Protein AF-A0A059XAH3-F1 (afdb_monomer_lite)

Foldseek 3Di:
DDDDQLAAAEEEQAPCLDDPSVVVQLVSLLSHHAYEAEDAPNVPSSVVSCVSSVVSVHHYHYAHAQLLDLVRLVVSLVVVCVPRVAHAEYEHDDADADWDAPVPQDPVNLVVRLSNLPVSLVSNVVSNQVSQVVVVPHHAYEYAAECCLVVPDRGGNSSNVRRVVVVVVCVVVVHDYDYDDDDDDDDDDDPDDDD

Radius of gyration: 17.19 Å; chains: 1; bounding box: 39×40×50 Å

Structure (mmCIF, N/CA/C/O backbone):
data_AF-A0A059XAH3-F1
#
_entry.id   AF-A0A059XAH3-F1
#
loop_
_atom_site.group_PDB
_atom_site.id
_atom_site.type_symbol
_atom_site.label_atom_id
_atom_site.label_alt_id
_atom_site.label_comp_id
_atom_site.label_asym_id
_atom_site.label_entity_id
_atom_site.label_seq_id
_atom_site.pdbx_PDB_ins_code
_atom_site.Cartn_x
_atom_site.Cartn_y
_atom_site.Cartn_z
_atom_site.occupancy
_atom_site.B_iso_or_equiv
_atom_site.auth_seq_id
_atom_site.auth_comp_id
_atom_site.auth_asym_id
_atom_site.auth_atom_id
_atom_site.pdbx_PDB_model_num
ATOM 1 N N . MET A 1 1 ? 8.748 -4.712 29.278 1.00 41.38 1 MET A N 1
ATOM 2 C CA . MET A 1 1 ? 8.588 -4.224 27.892 1.00 41.38 1 MET A CA 1
ATOM 3 C C . MET A 1 1 ? 7.146 -3.789 27.732 1.00 41.38 1 MET A C 1
ATOM 5 O O . MET A 1 1 ? 6.286 -4.523 28.194 1.00 41.38 1 MET A O 1
ATOM 9 N N . ALA A 1 2 ? 6.882 -2.608 27.172 1.00 46.84 2 ALA A N 1
ATOM 10 C CA . ALA A 1 2 ? 5.510 -2.196 26.890 1.00 46.84 2 ALA A CA 1
ATOM 11 C C . ALA A 1 2 ? 4.915 -3.138 25.833 1.00 46.84 2 ALA A C 1
ATOM 13 O O . ALA A 1 2 ? 5.502 -3.300 24.763 1.00 46.84 2 ALA A O 1
ATOM 14 N N . THR A 1 3 ? 3.798 -3.790 26.152 1.00 54.19 3 THR A N 1
ATOM 15 C CA . THR A 1 3 ? 3.051 -4.614 25.199 1.00 54.19 3 THR A CA 1
ATOM 16 C C . THR A 1 3 ? 2.467 -3.689 24.138 1.00 54.19 3 THR A C 1
ATOM 18 O O . THR A 1 3 ? 1.749 -2.743 24.460 1.00 54.19 3 THR A O 1
ATOM 21 N N . LEU A 1 4 ? 2.832 -3.905 22.874 1.00 72.12 4 LEU A N 1
ATOM 22 C CA . LEU A 1 4 ? 2.279 -3.137 21.765 1.00 72.12 4 LEU A CA 1
ATOM 23 C C . LEU A 1 4 ? 0.844 -3.628 21.520 1.00 72.12 4 LEU A C 1
ATOM 25 O O . LEU A 1 4 ? 0.649 -4.706 20.970 1.00 72.12 4 LEU A O 1
ATOM 29 N N . GLU A 1 5 ? -0.158 -2.854 21.930 1.00 86.31 5 GLU A N 1
ATOM 30 C CA . GLU A 1 5 ? -1.556 -3.160 21.604 1.00 86.31 5 GLU A CA 1
ATOM 31 C C . GLU A 1 5 ? -1.806 -2.880 20.114 1.00 86.31 5 GLU A C 1
ATOM 33 O O . GLU A 1 5 ? -1.684 -1.735 19.660 1.00 86.31 5 GLU A O 1
ATOM 38 N N . LEU A 1 6 ? -2.102 -3.931 19.343 1.00 92.62 6 LEU A N 1
ATOM 39 C CA . LEU A 1 6 ? -2.359 -3.875 17.896 1.00 92.62 6 LEU A CA 1
ATOM 40 C C . LEU A 1 6 ? -3.850 -3.961 17.546 1.00 92.62 6 LEU A C 1
ATOM 42 O O . LEU A 1 6 ? -4.264 -3.498 16.486 1.00 92.62 6 LEU A O 1
ATOM 46 N N . LYS A 1 7 ? -4.674 -4.511 18.436 1.00 95.62 7 LYS A N 1
ATOM 47 C CA . LYS A 1 7 ? -6.096 -4.737 18.176 1.00 95.62 7 LYS A CA 1
ATOM 48 C C . LYS A 1 7 ? -6.837 -3.429 17.870 1.00 95.62 7 LYS A C 1
ATOM 50 O O . LYS A 1 7 ? -6.682 -2.442 18.583 1.00 95.62 7 LYS A O 1
ATOM 55 N N . GLY A 1 8 ? -7.651 -3.430 16.813 1.00 95.00 8 GLY A N 1
ATOM 56 C CA . GLY A 1 8 ? -8.457 -2.278 16.381 1.00 95.00 8 GLY A CA 1
ATOM 57 C C . GLY A 1 8 ? -7.671 -1.167 15.672 1.00 95.00 8 GLY A C 1
ATOM 58 O O . GLY A 1 8 ? -8.265 -0.194 15.210 1.00 95.00 8 GLY A O 1
ATOM 59 N N . LYS A 1 9 ? -6.344 -1.296 15.555 1.00 97.12 9 LYS A N 1
ATOM 60 C CA . LYS A 1 9 ? -5.523 -0.395 14.737 1.00 97.12 9 LYS A CA 1
ATOM 61 C C . LYS A 1 9 ? -5.635 -0.745 13.258 1.00 97.12 9 LYS A C 1
ATOM 63 O O . LYS A 1 9 ? -6.017 -1.857 12.909 1.00 97.12 9 LYS A O 1
ATOM 68 N N . VAL A 1 10 ? -5.269 0.194 12.391 1.00 98.56 10 VAL A N 1
ATOM 69 C CA . VAL A 1 10 ? -5.404 0.057 10.933 1.00 98.56 10 VAL A CA 1
ATOM 70 C C . VAL A 1 10 ? -4.032 -0.044 10.279 1.00 98.56 10 VAL A C 1
ATOM 72 O O . VAL A 1 10 ? -3.178 0.823 10.485 1.00 98.56 10 VAL A O 1
ATOM 75 N N . ALA A 1 11 ? -3.826 -1.084 9.476 1.00 98.62 11 ALA A N 1
ATOM 76 C CA . ALA A 1 11 ? -2.624 -1.275 8.675 1.00 98.62 11 ALA A CA 1
ATOM 77 C C . ALA A 1 11 ? -2.934 -1.189 7.177 1.00 98.62 11 ALA A C 1
ATOM 79 O O . ALA A 1 11 ? -3.863 -1.830 6.695 1.00 98.62 11 ALA A O 1
ATOM 80 N N . LEU A 1 12 ? -2.109 -0.451 6.440 1.00 98.75 12 LEU A N 1
ATOM 81 C CA . LEU A 1 12 ? -2.002 -0.530 4.987 1.00 98.75 12 LEU A CA 1
ATOM 82 C C . LEU A 1 12 ? -0.724 -1.287 4.655 1.00 98.75 12 LEU A C 1
ATOM 84 O O . LEU A 1 12 ? 0.363 -0.883 5.061 1.00 98.75 12 LEU A O 1
ATOM 88 N N . VAL A 1 13 ? -0.848 -2.360 3.881 1.00 98.38 13 VAL A N 1
ATOM 89 C CA . VAL A 1 13 ? 0.302 -3.077 3.326 1.00 98.38 13 VAL A CA 1
ATOM 90 C C . VAL A 1 13 ? 0.213 -2.993 1.810 1.00 98.38 13 VAL A C 1
ATOM 92 O O . VAL A 1 13 ? -0.736 -3.514 1.221 1.00 98.38 13 VAL A O 1
ATOM 95 N N . THR A 1 14 ? 1.172 -2.342 1.151 1.00 98.19 14 THR A N 1
ATOM 96 C CA . THR A 1 14 ? 1.152 -2.244 -0.313 1.00 98.19 14 THR A CA 1
ATOM 97 C C . THR A 1 14 ? 1.486 -3.597 -0.951 1.00 98.19 14 THR A C 1
ATOM 99 O O . THR A 1 14 ? 2.365 -4.313 -0.476 1.00 98.19 14 THR A O 1
ATOM 102 N N . GLY A 1 15 ? 0.768 -3.997 -2.010 1.00 96.62 15 GLY A N 1
ATOM 103 C CA . GLY A 1 15 ? 1.009 -5.284 -2.679 1.00 96.62 15 GLY A CA 1
ATOM 104 C C . GLY A 1 15 ? 0.537 -6.487 -1.859 1.00 96.62 15 GLY A C 1
ATOM 105 O O . GLY A 1 15 ? 1.071 -7.587 -1.995 1.00 96.62 15 GLY A O 1
ATOM 106 N N . SER A 1 16 ? -0.455 -6.289 -0.993 1.00 97.56 16 SER A N 1
ATOM 107 C CA . SER A 1 16 ? -0.943 -7.288 -0.038 1.00 97.56 16 SER A CA 1
ATOM 108 C C . SER A 1 16 ? -1.926 -8.303 -0.606 1.00 97.56 16 SER A C 1
ATOM 110 O O . SER A 1 16 ? -2.315 -9.224 0.103 1.00 97.56 16 SER A O 1
ATOM 112 N N . ALA A 1 17 ? -2.266 -8.215 -1.891 1.00 96.31 17 ALA A N 1
ATOM 113 C CA . ALA A 1 17 ? -3.040 -9.258 -2.561 1.00 96.31 17 ALA A CA 1
ATOM 114 C C . ALA A 1 17 ? -2.291 -10.602 -2.644 1.00 96.31 17 ALA A C 1
ATOM 116 O O . ALA A 1 17 ? -2.920 -11.656 -2.659 1.00 96.31 17 ALA A O 1
ATOM 117 N N . LYS A 1 18 ? -0.948 -10.604 -2.692 1.00 94.19 18 LYS A N 1
ATOM 118 C CA . LYS A 1 18 ? -0.155 -11.841 -2.822 1.00 94.19 18 LYS A CA 1
ATOM 119 C C . LYS A 1 18 ? 1.244 -11.757 -2.210 1.00 94.19 18 LYS A C 1
ATOM 121 O O . LYS A 1 18 ? 1.701 -10.705 -1.775 1.00 94.19 18 LYS A O 1
ATOM 126 N N . ARG A 1 19 ? 1.941 -12.901 -2.202 1.00 93.19 19 ARG A N 1
ATOM 127 C CA . ARG A 1 19 ? 3.352 -13.047 -1.793 1.00 93.19 19 ARG A CA 1
ATOM 128 C C . ARG A 1 19 ? 3.624 -12.484 -0.384 1.00 93.19 19 ARG A C 1
ATOM 130 O O . ARG A 1 19 ? 2.881 -12.774 0.549 1.00 93.19 19 ARG A O 1
ATOM 137 N N . VAL A 1 20 ? 4.714 -11.730 -0.227 1.00 94.06 20 VAL A N 1
ATOM 138 C CA . VAL A 1 20 ? 5.208 -11.208 1.054 1.00 94.06 20 VAL A CA 1
ATOM 139 C C . VAL A 1 20 ? 4.219 -10.217 1.661 1.00 94.06 20 VAL A C 1
ATOM 141 O O . VAL A 1 20 ? 3.882 -10.359 2.833 1.00 94.06 20 VAL A O 1
ATOM 144 N N . GLY A 1 21 ? 3.681 -9.290 0.861 1.00 95.88 21 GLY A N 1
ATOM 145 C CA . GLY A 1 21 ? 2.685 -8.327 1.333 1.00 95.88 21 GLY A CA 1
ATOM 146 C C . GLY A 1 21 ? 1.460 -9.021 1.933 1.00 95.88 21 GLY A C 1
ATOM 147 O O . GLY A 1 21 ? 1.014 -8.657 3.018 1.00 95.88 21 GLY A O 1
ATOM 148 N N . ARG A 1 22 ? 0.962 -10.082 1.282 1.00 97.88 22 ARG A N 1
ATOM 149 C CA . ARG A 1 22 ? -0.148 -10.898 1.806 1.00 97.88 22 ARG A CA 1
ATOM 150 C C . ARG A 1 22 ? 0.186 -11.543 3.146 1.00 97.88 22 ARG A C 1
ATOM 152 O O . ARG A 1 22 ? -0.631 -11.508 4.059 1.00 97.88 22 ARG A O 1
ATOM 159 N N . ALA A 1 23 ? 1.372 -12.139 3.267 1.00 98.00 23 ALA A N 1
ATOM 160 C CA . ALA A 1 23 ? 1.796 -12.786 4.506 1.00 98.00 23 ALA A CA 1
ATOM 161 C C . ALA A 1 23 ? 1.885 -11.784 5.670 1.00 98.00 23 ALA A C 1
ATOM 163 O O . ALA A 1 23 ? 1.396 -12.078 6.758 1.00 98.00 23 ALA A O 1
ATOM 164 N N . ILE A 1 24 ? 2.443 -10.593 5.422 1.00 97.62 24 ILE A N 1
ATOM 165 C CA . ILE A 1 24 ? 2.520 -9.509 6.412 1.00 97.62 24 ILE A CA 1
ATOM 166 C C . ILE A 1 24 ? 1.114 -9.062 6.822 1.00 97.62 24 ILE A C 1
ATOM 168 O O . ILE A 1 24 ? 0.808 -9.016 8.011 1.00 97.62 24 ILE A O 1
ATOM 172 N N . ALA A 1 25 ? 0.248 -8.769 5.850 1.00 98.12 25 ALA A N 1
ATOM 173 C CA . ALA A 1 25 ? -1.098 -8.279 6.121 1.00 98.12 25 ALA A CA 1
ATOM 174 C C . ALA A 1 25 ? -1.940 -9.305 6.900 1.00 98.12 25 ALA A C 1
ATOM 176 O O . ALA A 1 25 ? -2.642 -8.943 7.843 1.00 98.12 25 ALA A O 1
ATOM 177 N N . LEU A 1 26 ? -1.839 -10.596 6.560 1.00 98.31 26 LEU A N 1
ATOM 178 C CA . LEU A 1 26 ? -2.523 -11.661 7.300 1.00 98.31 26 LEU A CA 1
ATOM 179 C C . LEU A 1 26 ? -2.017 -11.793 8.732 1.00 98.31 26 LEU A C 1
ATOM 181 O O . LEU A 1 26 ? -2.818 -12.022 9.634 1.00 98.31 26 LEU A O 1
ATOM 185 N N . GLU A 1 27 ? -0.714 -11.648 8.964 1.00 98.06 27 GLU A N 1
ATOM 186 C CA . GLU A 1 27 ? -0.189 -11.707 10.324 1.00 98.06 27 GLU A CA 1
ATOM 187 C C . GLU A 1 27 ? -0.675 -10.519 11.161 1.00 98.06 27 GLU A C 1
ATOM 189 O O . GLU A 1 27 ? -1.172 -10.715 12.265 1.00 98.06 27 GLU A O 1
ATOM 194 N N . LEU A 1 28 ? -0.657 -9.300 10.613 1.00 97.75 28 LEU A N 1
ATOM 195 C CA . LEU A 1 28 ? -1.227 -8.127 11.289 1.00 97.75 28 LEU A CA 1
ATOM 196 C C . LEU A 1 28 ? -2.732 -8.297 11.566 1.00 97.75 28 LEU A C 1
ATOM 198 O O . LEU A 1 28 ? -3.206 -7.928 12.643 1.00 97.75 28 LEU A O 1
ATOM 202 N N . ALA A 1 29 ? -3.474 -8.912 10.642 1.00 98.19 29 ALA A N 1
ATOM 203 C CA . ALA A 1 29 ? -4.882 -9.250 10.839 1.00 98.19 29 ALA A CA 1
ATOM 204 C C . ALA A 1 29 ? -5.092 -10.244 11.993 1.00 98.19 29 ALA A C 1
ATOM 206 O O . ALA A 1 29 ? -5.990 -10.043 12.808 1.00 98.19 29 ALA A O 1
ATOM 207 N N . ARG A 1 30 ? -4.246 -11.278 12.124 1.00 97.56 30 ARG A N 1
ATOM 208 C CA . ARG A 1 30 ? -4.299 -12.228 13.256 1.00 97.56 30 ARG A CA 1
ATOM 209 C C . ARG A 1 30 ? -4.033 -11.557 14.601 1.00 97.56 30 ARG A C 1
ATOM 211 O O . ARG A 1 30 ? -4.597 -11.976 15.605 1.00 97.56 30 ARG A O 1
ATOM 218 N N . GLN A 1 31 ? -3.235 -10.490 14.610 1.00 97.00 31 GLN A N 1
ATOM 219 C CA . GLN A 1 31 ? -3.017 -9.641 15.787 1.00 97.00 31 GLN A CA 1
ATOM 220 C C . GLN A 1 31 ? -4.172 -8.645 16.041 1.00 97.00 31 GLN A C 1
ATOM 222 O O . GLN A 1 31 ? -4.113 -7.838 16.970 1.00 97.00 31 GLN A O 1
ATOM 227 N N . GLY A 1 32 ? -5.237 -8.690 15.234 1.00 97.12 32 GLY A N 1
ATOM 228 C CA . GLY A 1 32 ? -6.456 -7.903 15.409 1.00 97.12 32 GLY A CA 1
ATOM 229 C C . GLY A 1 32 ? -6.443 -6.528 14.740 1.00 97.12 32 GLY A C 1
ATOM 230 O O . GLY A 1 32 ? -7.311 -5.712 15.056 1.00 97.12 32 GLY A O 1
ATOM 231 N N . MET A 1 33 ? -5.486 -6.244 13.850 1.00 98.44 33 MET A N 1
ATOM 232 C CA . MET A 1 33 ? -5.490 -5.003 13.072 1.00 98.44 33 MET A CA 1
ATOM 233 C C . MET A 1 33 ? -6.463 -5.087 11.896 1.00 98.44 33 MET A C 1
ATOM 235 O O . MET A 1 33 ? -6.429 -6.042 11.119 1.00 98.44 33 MET A O 1
ATOM 239 N N . HIS A 1 34 ? -7.254 -4.037 11.703 1.00 98.69 34 HIS A N 1
ATOM 240 C CA . HIS A 1 34 ? -7.985 -3.798 10.464 1.00 98.69 34 HIS A CA 1
ATOM 241 C C . HIS A 1 34 ? -7.014 -3.593 9.303 1.00 98.69 34 HIS A C 1
ATOM 243 O O . HIS A 1 34 ? -5.936 -3.021 9.480 1.00 98.69 34 HIS A O 1
ATOM 249 N N . GLN A 1 35 ? -7.387 -4.077 8.121 1.00 98.56 35 GLN A N 1
ATOM 250 C CA . GLN A 1 35 ? -6.483 -4.142 6.977 1.00 98.56 35 GLN A CA 1
ATOM 251 C C . GLN A 1 35 ? -6.984 -3.314 5.801 1.00 98.56 35 GLN A C 1
ATOM 253 O O . GLN A 1 35 ? -8.157 -3.358 5.430 1.00 98.56 35 GLN A O 1
ATOM 258 N N . VAL A 1 36 ? -6.053 -2.614 5.167 1.00 98.69 36 VAL A N 1
ATOM 259 C CA . VAL A 1 36 ? -6.201 -2.060 3.828 1.00 98.69 36 VAL A CA 1
ATOM 260 C C . VAL A 1 36 ? -5.358 -2.920 2.893 1.00 98.69 36 VAL A C 1
ATOM 262 O O . VAL A 1 36 ? -4.125 -2.906 2.953 1.00 98.69 36 VAL A O 1
ATOM 265 N N . ILE A 1 37 ? -6.033 -3.693 2.047 1.00 98.31 37 ILE A N 1
ATOM 266 C CA . ILE A 1 37 ? -5.410 -4.501 1.008 1.00 98.31 37 ILE A CA 1
ATOM 267 C C . ILE A 1 37 ? -5.196 -3.622 -0.215 1.00 98.31 37 ILE A C 1
ATOM 269 O O . ILE A 1 37 ? -6.156 -3.100 -0.772 1.00 98.31 37 ILE A O 1
ATOM 273 N N . HIS A 1 38 ? -3.952 -3.504 -0.663 1.00 98.44 38 HIS A N 1
ATOM 274 C CA . HIS A 1 38 ? -3.593 -2.757 -1.864 1.00 98.44 38 HIS A CA 1
ATOM 275 C C . HIS A 1 38 ? -3.078 -3.686 -2.966 1.00 98.44 38 HIS A C 1
ATOM 277 O O . HIS A 1 38 ? -2.230 -4.556 -2.723 1.00 98.44 38 HIS A O 1
ATOM 283 N N . HIS A 1 39 ? -3.541 -3.449 -4.193 1.00 98.06 39 HIS A N 1
ATOM 284 C CA . HIS A 1 39 ? -3.004 -4.046 -5.414 1.00 98.06 39 HIS A CA 1
ATOM 285 C C . HIS A 1 39 ? -3.167 -3.110 -6.616 1.00 98.06 39 HIS A C 1
ATOM 287 O O . HIS A 1 39 ? -4.078 -2.293 -6.648 1.00 98.06 39 HIS A O 1
ATOM 293 N N . SER A 1 40 ? -2.368 -3.310 -7.665 1.00 96.00 40 SER A N 1
ATOM 294 C CA . SER A 1 40 ? -2.566 -2.627 -8.952 1.00 96.00 40 SER A CA 1
ATOM 295 C C . SER A 1 40 ? -3.356 -3.475 -9.956 1.00 96.00 40 SER A C 1
ATOM 297 O O . SER A 1 40 ? -4.160 -2.953 -10.721 1.00 96.00 40 SER A O 1
ATOM 299 N N . ASN A 1 41 ? -3.181 -4.803 -9.942 1.00 95.75 41 ASN A N 1
ATOM 300 C CA . ASN A 1 41 ? -3.680 -5.687 -11.009 1.00 95.75 41 ASN A CA 1
ATOM 301 C C . ASN A 1 41 ? -4.038 -7.121 -10.563 1.00 95.75 41 ASN A C 1
ATOM 303 O O . ASN A 1 41 ? -4.020 -8.037 -11.378 1.00 95.75 41 ASN A O 1
ATOM 307 N N . SER A 1 42 ? -4.282 -7.346 -9.270 1.00 97.25 42 SER A N 1
ATOM 308 C CA . SER A 1 42 ? -4.518 -8.680 -8.690 1.00 97.25 42 SER A CA 1
ATOM 309 C C . SER A 1 42 ? -5.890 -8.749 -8.011 1.00 97.25 42 SER A C 1
ATOM 311 O O . SER A 1 42 ? -5.979 -9.025 -6.818 1.00 97.25 42 SER A O 1
ATOM 313 N N . ASP A 1 43 ? -6.949 -8.405 -8.754 1.00 98.00 43 ASP A N 1
ATOM 314 C CA . ASP A 1 43 ? -8.311 -8.257 -8.221 1.00 98.00 43 ASP A CA 1
ATOM 315 C C . ASP A 1 43 ? -8.821 -9.551 -7.553 1.00 98.00 43 ASP A C 1
ATOM 317 O O . ASP A 1 43 ? -9.397 -9.502 -6.466 1.00 98.00 43 ASP A O 1
ATOM 321 N N . GLN A 1 44 ? -8.574 -10.721 -8.155 1.00 98.19 44 GLN A N 1
ATOM 322 C CA . GLN A 1 44 ? -9.004 -11.999 -7.577 1.00 98.19 44 GLN A CA 1
ATOM 323 C C . GLN A 1 44 ? -8.231 -12.321 -6.294 1.00 98.19 44 GLN A C 1
ATOM 325 O O . GLN A 1 44 ? -8.841 -12.588 -5.262 1.00 98.19 44 GLN A O 1
ATOM 330 N N . GLU A 1 45 ? -6.898 -12.234 -6.321 1.00 98.50 45 GLU A N 1
ATOM 331 C CA . GLU A 1 45 ? -6.081 -12.551 -5.146 1.00 98.50 45 GLU A CA 1
ATOM 332 C C . GLU A 1 45 ? -6.333 -11.575 -3.983 1.00 98.50 45 GLU A C 1
ATOM 334 O O . GLU A 1 45 ? -6.238 -11.951 -2.809 1.00 98.50 45 GLU A O 1
ATOM 339 N N . ALA A 1 46 ? -6.686 -10.323 -4.293 1.00 98.19 46 ALA A N 1
ATOM 340 C CA . ALA A 1 46 ? -7.094 -9.335 -3.303 1.00 98.19 46 ALA A CA 1
ATOM 341 C C . ALA A 1 46 ? -8.410 -9.722 -2.620 1.00 98.19 46 ALA A C 1
ATOM 343 O O . ALA A 1 46 ? -8.489 -9.657 -1.392 1.00 98.19 46 ALA A O 1
ATOM 344 N N . ASN A 1 47 ? -9.409 -10.169 -3.388 1.00 98.44 47 ASN A N 1
ATOM 345 C CA . ASN A 1 47 ? -10.679 -10.655 -2.845 1.00 98.44 47 ASN A CA 1
ATOM 346 C C . ASN A 1 47 ? -10.482 -11.901 -1.971 1.00 98.44 47 ASN A C 1
ATOM 348 O O . ASN A 1 47 ? -10.938 -11.917 -0.828 1.00 98.44 47 ASN A O 1
ATOM 352 N N . ASP A 1 48 ? -9.718 -12.886 -2.448 1.00 98.31 48 ASP A N 1
ATOM 353 C CA . ASP A 1 48 ? -9.442 -14.119 -1.697 1.00 98.31 48 ASP A CA 1
ATOM 354 C C . ASP A 1 48 ? -8.740 -13.823 -0.360 1.00 98.31 48 ASP A C 1
ATOM 356 O O . ASP A 1 48 ? -9.047 -14.407 0.685 1.00 98.31 48 ASP A O 1
ATOM 360 N N . THR A 1 49 ? -7.791 -12.881 -0.380 1.00 98.12 49 THR A N 1
ATOM 361 C CA . THR A 1 49 ? -7.077 -12.427 0.818 1.00 98.12 49 THR A CA 1
ATOM 362 C C . THR A 1 49 ? -8.001 -11.672 1.772 1.00 98.12 49 THR A C 1
ATOM 364 O O . THR A 1 49 ? -7.942 -11.894 2.984 1.00 98.12 49 THR A O 1
ATOM 367 N N . ALA A 1 50 ? -8.883 -10.821 1.247 1.00 98.12 50 ALA A N 1
ATOM 368 C CA . ALA A 1 50 ? -9.850 -10.088 2.055 1.00 98.12 50 ALA A CA 1
ATOM 369 C C . ALA A 1 50 ? -10.822 -11.022 2.770 1.00 98.12 50 ALA A C 1
ATOM 371 O O . ALA A 1 50 ? -11.127 -10.814 3.942 1.00 98.12 50 ALA A O 1
ATOM 372 N N . ASP A 1 51 ? -11.273 -12.076 2.097 1.00 98.38 51 ASP A N 1
ATOM 373 C CA . ASP A 1 51 ? -12.162 -13.061 2.698 1.00 98.38 51 ASP A CA 1
ATOM 374 C C . ASP A 1 51 ? -11.482 -13.827 3.835 1.00 98.38 51 ASP A C 1
ATOM 376 O O . ASP A 1 51 ? -12.121 -14.122 4.846 1.00 98.38 51 ASP A O 1
ATOM 380 N N . GLU A 1 52 ? -10.180 -14.106 3.729 1.00 98.19 52 GLU A N 1
ATOM 381 C CA . GLU A 1 52 ? -9.415 -14.672 4.845 1.00 98.19 52 GLU A CA 1
ATOM 382 C C . GLU A 1 52 ? -9.334 -13.710 6.034 1.00 98.19 52 GLU A C 1
ATOM 384 O O . GLU A 1 52 ? -9.599 -14.123 7.160 1.00 98.19 52 GLU A O 1
ATOM 389 N N . MET A 1 53 ? -9.054 -12.427 5.801 1.00 97.94 53 MET A N 1
ATOM 390 C CA . MET A 1 53 ? -8.989 -11.422 6.870 1.00 97.94 53 MET A CA 1
ATOM 391 C C . MET A 1 53 ? -10.344 -11.193 7.543 1.00 97.94 53 MET A C 1
ATOM 393 O O . MET A 1 53 ? -10.425 -11.134 8.769 1.00 97.94 53 MET A O 1
ATOM 397 N N . ARG A 1 54 ? -11.432 -11.155 6.769 1.00 97.75 54 ARG A N 1
ATOM 398 C CA . ARG A 1 54 ? -12.795 -11.043 7.310 1.00 97.75 54 ARG A CA 1
ATOM 399 C C . ARG A 1 54 ? -13.143 -12.226 8.213 1.00 97.75 54 ARG A C 1
ATOM 401 O O . ARG A 1 54 ? -13.757 -12.023 9.257 1.00 97.75 54 ARG A O 1
ATOM 408 N N . ARG A 1 55 ? -12.701 -13.447 7.877 1.00 98.25 55 ARG A N 1
ATOM 409 C CA . ARG A 1 55 ? -12.856 -14.633 8.748 1.00 98.25 55 ARG A CA 1
ATOM 410 C C . ARG A 1 55 ? -12.077 -14.527 10.063 1.00 98.25 55 ARG A C 1
ATOM 412 O O . ARG A 1 55 ? -12.466 -15.169 11.033 1.00 98.25 55 ARG A O 1
ATOM 419 N N . LEU A 1 56 ? -11.025 -13.710 10.118 1.00 97.75 56 LEU A N 1
ATOM 420 C CA . LEU A 1 56 ? -10.302 -13.389 11.357 1.00 97.75 56 LEU A CA 1
ATOM 421 C C . LEU A 1 56 ? -11.023 -12.331 12.214 1.00 97.75 56 LEU A C 1
ATOM 423 O O . LEU A 1 56 ? -10.557 -12.010 13.304 1.00 97.75 56 LEU A O 1
ATOM 427 N N . GLY A 1 57 ? -12.157 -11.794 11.749 1.00 97.69 57 GLY A N 1
ATOM 428 C CA . GLY A 1 57 ? -12.965 -10.825 12.490 1.00 97.69 57 GLY A CA 1
ATOM 429 C C . GLY A 1 57 ? -12.452 -9.387 12.416 1.00 97.69 57 GLY A C 1
ATOM 430 O O . GLY A 1 57 ? -12.890 -8.549 13.202 1.00 97.69 57 GLY A O 1
ATOM 431 N N . VAL A 1 58 ? -11.537 -9.084 11.490 1.00 98.38 58 VAL A N 1
ATOM 432 C CA . VAL A 1 58 ? -11.059 -7.717 11.263 1.00 98.38 58 VAL A CA 1
ATOM 433 C C . VAL A 1 58 ? -11.769 -7.072 10.077 1.00 98.38 58 VAL A C 1
ATOM 435 O O . VAL A 1 58 ? -12.028 -7.697 9.048 1.00 98.38 58 VAL A O 1
ATOM 438 N N . GLU A 1 59 ? -12.057 -5.780 10.194 1.00 98.31 59 GLU A N 1
ATOM 439 C CA . GLU A 1 59 ? -12.506 -4.976 9.064 1.00 98.31 59 GLU A CA 1
ATOM 440 C C . GLU A 1 59 ? -11.430 -4.916 7.974 1.00 98.31 59 GLU A C 1
ATOM 442 O O . GLU A 1 59 ? -10.238 -4.790 8.260 1.00 98.31 59 GLU A O 1
ATOM 447 N N . THR A 1 60 ? -11.856 -5.032 6.717 1.00 98.38 60 THR A N 1
ATOM 448 C CA . THR A 1 60 ? -10.951 -5.086 5.564 1.00 98.38 60 THR A CA 1
ATOM 449 C C . THR A 1 60 ? -11.470 -4.209 4.431 1.00 98.38 60 THR A C 1
ATOM 451 O O . THR A 1 60 ? -12.617 -4.365 4.004 1.00 98.38 60 THR A O 1
ATOM 454 N N . LEU A 1 61 ? -10.616 -3.314 3.935 1.00 98.69 61 LEU A N 1
ATOM 455 C CA . LEU A 1 61 ? -10.836 -2.468 2.762 1.00 98.69 61 LEU A CA 1
ATOM 456 C C . LEU A 1 61 ? -9.915 -2.942 1.635 1.00 98.69 61 LEU A C 1
ATOM 458 O O . LEU A 1 61 ? -8.718 -3.072 1.858 1.00 98.69 61 LEU A O 1
ATOM 462 N N . ILE A 1 62 ? -10.448 -3.187 0.439 1.00 98.69 62 ILE A N 1
ATOM 463 C CA . ILE A 1 62 ? -9.632 -3.457 -0.754 1.00 98.69 62 ILE A CA 1
ATOM 464 C C . ILE A 1 62 ? -9.534 -2.160 -1.549 1.00 98.69 62 ILE A C 1
ATOM 466 O O . ILE A 1 62 ? -10.564 -1.556 -1.835 1.00 98.69 62 ILE A O 1
ATOM 470 N N . VAL A 1 63 ? -8.321 -1.767 -1.929 1.00 98.50 63 VAL A N 1
ATOM 471 C CA . VAL A 1 63 ? -8.070 -0.613 -2.791 1.00 98.50 63 VAL A CA 1
ATOM 472 C C . VAL A 1 63 ? -7.211 -1.028 -3.978 1.00 98.50 63 VAL A C 1
ATOM 474 O O . VAL A 1 63 ? -6.088 -1.521 -3.826 1.00 98.50 63 VAL A O 1
ATOM 477 N N . LYS A 1 64 ? -7.738 -0.773 -5.176 1.00 98.38 64 LYS A N 1
ATOM 478 C CA . LYS A 1 64 ? -6.981 -0.857 -6.421 1.00 98.38 64 LYS A CA 1
ATOM 479 C C . LYS A 1 64 ? -6.334 0.492 -6.713 1.00 98.38 64 LYS A C 1
ATOM 481 O O . LYS A 1 64 ? -7.045 1.491 -6.841 1.00 98.38 64 LYS A O 1
ATOM 486 N N . ALA A 1 65 ? -5.013 0.528 -6.809 1.00 97.94 65 ALA A N 1
ATOM 487 C CA . ALA A 1 65 ? -4.261 1.740 -7.112 1.00 97.94 65 ALA A CA 1
ATOM 488 C C . ALA A 1 65 ? -2.921 1.397 -7.770 1.00 97.94 65 ALA A C 1
ATOM 490 O O . ALA A 1 65 ? -2.315 0.361 -7.482 1.00 97.94 65 ALA A O 1
ATOM 491 N N . ASP A 1 66 ? -2.447 2.270 -8.649 1.00 97.44 66 ASP A N 1
ATOM 492 C CA . ASP A 1 66 ? -1.037 2.324 -9.003 1.00 97.44 66 ASP A CA 1
ATOM 493 C C . ASP A 1 66 ? -0.311 3.238 -8.014 1.00 97.44 66 ASP A C 1
ATOM 495 O O . ASP A 1 66 ? -0.469 4.457 -8.038 1.00 97.44 66 ASP A O 1
ATOM 499 N N . GLN A 1 67 ? 0.513 2.652 -7.140 1.00 95.56 67 GLN A N 1
ATOM 500 C CA . GLN A 1 67 ? 1.252 3.433 -6.148 1.00 95.56 67 GLN A CA 1
ATOM 501 C C . GLN A 1 67 ? 2.251 4.418 -6.768 1.00 95.56 67 GLN A C 1
ATOM 503 O O . GLN A 1 67 ? 2.679 5.336 -6.082 1.00 95.56 67 GLN A O 1
ATOM 508 N N . SER A 1 68 ? 2.631 4.242 -8.037 1.00 95.25 68 SER A N 1
ATOM 509 C CA . SER A 1 68 ? 3.498 5.188 -8.742 1.00 95.25 68 SER A CA 1
ATOM 510 C C . SER A 1 68 ? 2.763 6.434 -9.253 1.00 95.25 68 SER A C 1
ATOM 512 O O . SER A 1 68 ? 3.404 7.417 -9.621 1.00 95.25 68 SER A O 1
ATOM 514 N N . ASN A 1 69 ? 1.426 6.426 -9.239 1.00 97.44 69 ASN A N 1
ATOM 515 C CA . ASN A 1 69 ? 0.599 7.551 -9.651 1.00 97.44 69 ASN A CA 1
ATOM 516 C C . ASN A 1 69 ? 0.131 8.365 -8.420 1.00 97.44 69 ASN A C 1
ATOM 518 O O . ASN A 1 69 ? -0.600 7.841 -7.574 1.00 97.44 69 ASN A O 1
ATOM 522 N N . PRO A 1 70 ? 0.496 9.660 -8.312 1.00 97.81 70 PRO A N 1
ATOM 523 C CA . PRO A 1 70 ? 0.104 10.511 -7.187 1.00 97.81 70 PRO A CA 1
ATOM 524 C C . PRO A 1 70 ? -1.408 10.618 -6.945 1.00 97.81 70 PRO A C 1
ATOM 526 O O . PRO A 1 70 ? -1.827 10.642 -5.789 1.00 97.81 70 PRO A O 1
ATOM 529 N N . GLU A 1 71 ? -2.220 10.662 -8.004 1.00 98.31 71 GLU A N 1
ATOM 530 C CA . GLU A 1 71 ? -3.682 10.796 -7.905 1.00 98.31 71 GLU A CA 1
ATOM 531 C C . GLU A 1 71 ? -4.316 9.520 -7.339 1.00 98.31 71 GLU A C 1
ATOM 533 O O . GLU A 1 71 ? -5.208 9.570 -6.490 1.00 98.31 71 GLU A O 1
ATOM 538 N N . ASP A 1 72 ? -3.806 8.360 -7.754 1.00 98.38 72 ASP A N 1
ATOM 539 C CA . ASP A 1 72 ? -4.240 7.061 -7.242 1.00 98.38 72 ASP A CA 1
ATOM 540 C C . ASP A 1 72 ? -3.878 6.888 -5.765 1.00 98.38 72 ASP A C 1
ATOM 542 O O . ASP A 1 72 ? -4.690 6.390 -4.979 1.00 98.38 72 ASP A O 1
ATOM 546 N N . VAL A 1 73 ? -2.686 7.338 -5.364 1.00 98.56 73 VAL A N 1
ATOM 547 C CA . VAL A 1 73 ? -2.272 7.330 -3.957 1.00 98.56 73 VAL A CA 1
ATOM 548 C C . VAL A 1 73 ? -3.141 8.283 -3.135 1.00 98.56 73 VAL A C 1
ATOM 550 O O . VAL A 1 73 ? -3.630 7.900 -2.073 1.00 98.56 73 VAL A O 1
ATOM 553 N N . GLU A 1 74 ? -3.399 9.501 -3.609 1.00 98.31 74 GLU A N 1
ATOM 554 C CA . GLU A 1 74 ? -4.286 10.441 -2.915 1.00 98.31 74 GLU A CA 1
ATOM 555 C C . GLU A 1 74 ? -5.697 9.862 -2.727 1.00 98.31 74 GLU A C 1
ATOM 557 O O . GLU A 1 74 ? -6.241 9.890 -1.616 1.00 98.31 74 GLU A O 1
ATOM 562 N N . ARG A 1 75 ? -6.258 9.257 -3.779 1.00 98.62 75 ARG A N 1
ATOM 563 C CA . ARG A 1 75 ? -7.552 8.571 -3.720 1.00 98.62 75 ARG A CA 1
ATOM 564 C C . ARG A 1 75 ? -7.535 7.419 -2.717 1.00 98.62 75 ARG A C 1
ATOM 566 O O . ARG A 1 75 ? -8.416 7.363 -1.861 1.00 98.62 75 ARG A O 1
ATOM 573 N N . MET A 1 76 ? -6.519 6.556 -2.759 1.00 98.69 76 MET A N 1
ATOM 574 C CA . MET A 1 76 ? -6.366 5.447 -1.811 1.00 98.69 76 MET A CA 1
ATOM 575 C C . MET A 1 76 ? -6.390 5.939 -0.359 1.00 98.69 76 MET A C 1
ATOM 577 O O . MET A 1 76 ? -7.115 5.391 0.470 1.00 98.69 76 MET A O 1
ATOM 581 N N . PHE A 1 77 ? -5.653 7.000 -0.031 1.00 98.56 77 PHE A N 1
ATOM 582 C CA . PHE A 1 77 ? -5.639 7.544 1.330 1.00 98.56 77 PHE A CA 1
ATOM 583 C C . PHE A 1 77 ? -6.928 8.286 1.707 1.00 98.56 77 PHE A C 1
ATOM 585 O O . PHE A 1 77 ? -7.310 8.284 2.881 1.00 98.56 77 PHE A O 1
ATOM 592 N N . SER A 1 78 ? -7.637 8.865 0.736 1.00 98.44 78 SER A N 1
ATOM 593 C CA . SER A 1 78 ? -8.988 9.394 0.943 1.00 98.44 78 SER A CA 1
ATOM 594 C C . SER A 1 78 ? -9.968 8.286 1.340 1.00 98.44 78 SER A C 1
ATOM 596 O O . SER A 1 78 ? -10.688 8.436 2.327 1.00 98.44 78 SER A O 1
ATOM 598 N N . GLU A 1 79 ? -9.939 7.140 0.656 1.00 98.69 79 GLU A N 1
ATOM 599 C CA . GLU A 1 79 ? -10.770 5.974 0.987 1.00 98.69 79 GLU A CA 1
ATOM 600 C C . GLU A 1 79 ? -10.453 5.426 2.388 1.00 98.69 79 GLU A C 1
ATOM 602 O O . GLU A 1 79 ? -11.365 5.150 3.168 1.00 98.69 79 GLU A O 1
ATOM 607 N N . ILE A 1 80 ? -9.169 5.349 2.764 1.00 98.50 80 ILE A N 1
ATOM 608 C CA . ILE A 1 80 ? -8.744 4.942 4.118 1.00 98.50 80 ILE A CA 1
ATOM 609 C C . ILE A 1 80 ? -9.296 5.905 5.172 1.00 98.50 80 ILE A C 1
ATOM 611 O O . ILE A 1 80 ? -9.855 5.469 6.184 1.00 98.50 80 ILE A O 1
ATOM 615 N N . ARG A 1 81 ? -9.178 7.218 4.932 1.00 97.56 81 ARG A N 1
ATOM 616 C CA . ARG A 1 81 ? -9.713 8.249 5.829 1.00 97.56 81 ARG A CA 1
ATOM 617 C C . ARG A 1 81 ? -11.228 8.118 5.974 1.00 97.56 81 ARG A C 1
ATOM 619 O O . ARG A 1 81 ? -11.722 8.160 7.092 1.00 97.56 81 ARG A O 1
ATOM 626 N N . GLN A 1 82 ? -11.955 7.928 4.878 1.00 98.19 82 GLN A N 1
ATOM 627 C CA . GLN A 1 82 ? -13.411 7.768 4.910 1.00 98.19 82 GLN A CA 1
ATOM 628 C C . GLN A 1 82 ? -13.832 6.490 5.641 1.00 98.19 82 GLN A C 1
ATOM 630 O O . GLN A 1 82 ? -14.790 6.505 6.410 1.00 98.19 82 GLN A O 1
ATOM 635 N N . ARG A 1 83 ? -13.116 5.383 5.418 1.00 98.12 83 ARG A N 1
ATOM 636 C CA . ARG A 1 83 ? -13.497 4.071 5.945 1.00 98.12 83 ARG A CA 1
ATOM 637 C C . ARG A 1 83 ? -13.150 3.879 7.416 1.00 98.12 83 ARG A C 1
ATOM 639 O O . ARG A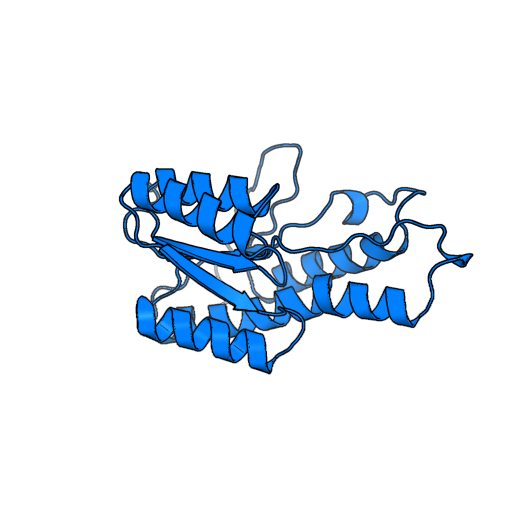 1 83 ? -13.917 3.229 8.126 1.00 98.12 83 ARG A O 1
ATOM 646 N N . PHE A 1 84 ? -11.992 4.373 7.844 1.00 97.81 84 PHE A N 1
ATOM 647 C CA . PHE A 1 84 ? -11.445 4.103 9.174 1.00 97.81 84 PHE A CA 1
ATOM 648 C C . PHE A 1 84 ? -11.152 5.359 9.997 1.00 97.81 84 PHE A C 1
ATOM 650 O O . PHE A 1 84 ? -10.939 5.259 11.203 1.00 97.81 84 PHE A O 1
ATOM 657 N N . GLY A 1 85 ? -11.056 6.532 9.365 1.00 96.00 85 GLY A N 1
ATOM 658 C CA . GLY A 1 85 ? -10.651 7.778 10.025 1.00 96.00 85 GLY A CA 1
ATOM 659 C C . GLY A 1 85 ? -9.197 7.802 10.508 1.00 96.00 85 GLY A C 1
ATOM 660 O O . GLY A 1 85 ? -8.771 8.792 11.099 1.00 96.00 85 GLY A O 1
ATOM 661 N N . ARG A 1 86 ? -8.423 6.729 10.291 1.00 95.31 86 ARG A N 1
ATOM 662 C CA . ARG A 1 86 ? -7.065 6.573 10.824 1.00 95.31 86 ARG A CA 1
ATOM 663 C C . ARG A 1 86 ? -6.209 5.617 9.993 1.00 95.31 86 ARG A C 1
ATOM 665 O O . ARG A 1 86 ? -6.731 4.730 9.324 1.00 95.31 86 ARG A O 1
ATOM 672 N N . LEU A 1 87 ? -4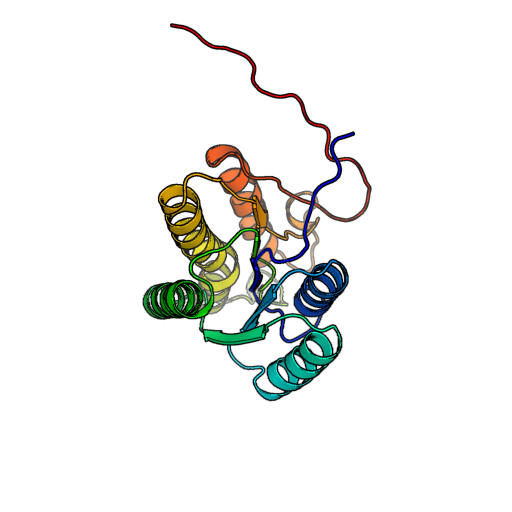.892 5.761 10.127 1.00 97.69 87 LEU A N 1
ATOM 673 C CA . LEU A 1 87 ? -3.896 4.769 9.724 1.00 97.69 87 LEU A CA 1
ATOM 674 C C . LEU A 1 87 ? -2.809 4.700 10.800 1.00 97.69 87 LEU A C 1
ATOM 676 O O . LEU A 1 87 ? -2.281 5.730 11.211 1.00 97.69 87 LEU A O 1
ATOM 680 N N . ASP A 1 88 ? -2.492 3.498 11.273 1.00 97.19 88 ASP A N 1
ATOM 681 C CA . ASP A 1 88 ? -1.509 3.275 12.339 1.00 97.19 88 ASP A CA 1
ATOM 682 C C . ASP A 1 88 ? -0.189 2.729 11.809 1.00 97.19 88 ASP A C 1
ATOM 684 O O . ASP A 1 88 ? 0.877 3.078 12.322 1.00 97.19 88 ASP A O 1
ATOM 688 N N . VAL A 1 89 ? -0.266 1.874 10.788 1.00 98.00 89 VAL A N 1
ATOM 689 C CA . VAL A 1 89 ? 0.894 1.228 10.181 1.00 98.00 89 VAL A CA 1
ATOM 690 C C . VAL A 1 89 ? 0.797 1.303 8.662 1.00 98.00 89 VAL A C 1
ATOM 692 O O . VAL A 1 89 ? -0.205 0.892 8.084 1.00 98.00 89 VAL A O 1
ATOM 695 N N . LEU A 1 90 ? 1.854 1.787 8.019 1.00 98.44 90 LEU A N 1
ATOM 696 C CA . LEU A 1 90 ? 2.095 1.607 6.590 1.00 98.44 90 LEU A CA 1
ATOM 697 C C . LEU A 1 90 ? 3.257 0.631 6.419 1.00 98.44 90 LEU A C 1
ATOM 699 O O . LEU A 1 90 ? 4.321 0.827 7.002 1.00 98.44 90 LEU A O 1
ATOM 703 N N . VAL A 1 91 ? 3.068 -0.388 5.588 1.00 97.81 91 VAL A N 1
ATOM 704 C CA . VAL A 1 91 ? 4.142 -1.251 5.102 1.00 97.81 91 VAL A CA 1
ATOM 705 C C . VAL A 1 91 ? 4.237 -1.107 3.588 1.00 97.81 91 VAL A C 1
ATOM 707 O O . VAL A 1 91 ? 3.390 -1.622 2.854 1.00 97.81 91 VAL A O 1
ATOM 710 N N . ASN A 1 92 ? 5.280 -0.433 3.114 1.00 96.88 92 ASN A N 1
ATOM 711 C CA . ASN A 1 92 ? 5.601 -0.359 1.695 1.00 96.88 92 ASN A CA 1
ATOM 712 C C . ASN A 1 92 ? 6.280 -1.671 1.275 1.00 96.88 92 ASN A C 1
ATOM 714 O O . ASN A 1 92 ? 7.480 -1.850 1.474 1.00 96.88 92 ASN A O 1
ATOM 718 N N . SER A 1 93 ? 5.490 -2.610 0.746 1.00 94.81 93 SER A N 1
ATOM 719 C CA . SER A 1 93 ? 5.944 -3.945 0.330 1.00 94.81 93 SER A CA 1
ATOM 720 C C . SER A 1 93 ? 5.769 -4.224 -1.164 1.00 94.81 93 SER A C 1
ATOM 722 O O . SER A 1 93 ? 6.352 -5.193 -1.657 1.00 94.81 93 SER A O 1
ATOM 724 N N . ALA A 1 94 ? 4.965 -3.446 -1.890 1.00 91.62 94 ALA A N 1
ATOM 725 C CA . ALA A 1 94 ? 4.834 -3.603 -3.331 1.00 91.62 94 ALA A CA 1
ATOM 726 C C . ALA A 1 94 ? 6.125 -3.171 -4.025 1.00 91.62 94 ALA A C 1
ATOM 728 O O . ALA A 1 94 ? 6.582 -2.041 -3.856 1.00 91.62 94 ALA A O 1
ATOM 729 N N . SER A 1 95 ? 6.661 -4.078 -4.835 1.00 90.38 95 SER A N 1
ATOM 730 C CA . SER A 1 95 ? 7.856 -3.857 -5.632 1.00 90.38 95 SER A CA 1
ATOM 731 C C . SER A 1 95 ? 7.772 -4.589 -6.966 1.00 90.38 95 SER A C 1
ATOM 733 O O . SER A 1 95 ? 7.046 -5.581 -7.117 1.00 90.38 95 SER A O 1
ATOM 735 N N . ASN A 1 96 ? 8.528 -4.101 -7.946 1.00 86.38 96 ASN A N 1
ATOM 736 C CA . ASN A 1 96 ? 8.794 -4.820 -9.185 1.00 86.38 96 ASN A CA 1
ATOM 737 C C . ASN A 1 96 ? 10.288 -5.142 -9.304 1.00 86.38 96 ASN A C 1
ATOM 739 O O . ASN A 1 96 ? 11.146 -4.403 -8.826 1.00 86.38 96 ASN A O 1
ATOM 743 N N . PHE A 1 97 ? 10.591 -6.263 -9.954 1.00 78.88 97 PHE A N 1
ATOM 744 C CA . PHE A 1 97 ? 11.958 -6.660 -10.267 1.00 78.88 97 PHE A CA 1
ATOM 745 C C . PHE A 1 97 ? 12.089 -6.736 -11.778 1.00 78.88 97 PHE A C 1
ATOM 747 O O . PHE A 1 97 ? 11.318 -7.445 -12.424 1.00 78.88 97 PHE A O 1
ATOM 754 N N . LEU A 1 98 ? 13.063 -6.013 -12.323 1.00 78.56 98 LEU A N 1
ATOM 755 C CA . LEU A 1 98 ? 13.448 -6.119 -13.723 1.00 78.56 98 LEU A CA 1
ATOM 756 C C . LEU A 1 98 ? 14.560 -7.167 -13.847 1.00 78.56 98 LEU A C 1
ATOM 758 O O . LEU A 1 98 ? 15.686 -6.896 -13.417 1.00 78.56 98 LEU A O 1
ATOM 762 N N . PRO A 1 99 ? 14.277 -8.367 -14.377 1.00 73.50 99 PRO A N 1
ATOM 763 C CA . PRO A 1 99 ? 15.324 -9.326 -14.6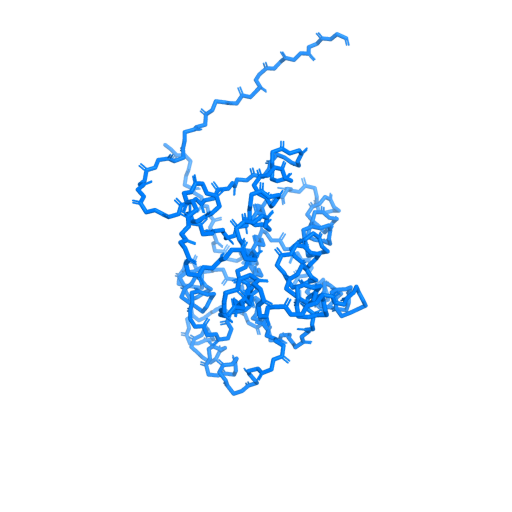90 1.00 73.50 99 PRO A CA 1
ATOM 764 C C . PRO A 1 99 ? 16.087 -8.873 -15.943 1.00 73.50 99 PRO A C 1
ATOM 766 O O . PRO A 1 99 ? 15.479 -8.393 -16.893 1.00 73.50 99 PRO A O 1
ATOM 769 N N . GLY A 1 100 ? 17.406 -9.063 -15.969 1.00 73.81 100 GLY A N 1
ATOM 770 C CA . GLY A 1 100 ? 18.216 -8.797 -17.161 1.00 73.81 100 GLY A CA 1
ATOM 771 C C . GLY A 1 100 ? 19.607 -8.265 -16.840 1.00 73.81 100 GLY A C 1
ATOM 772 O O . GLY A 1 100 ? 19.870 -7.786 -15.732 1.00 73.81 100 GLY A O 1
ATOM 773 N N . ALA A 1 101 ? 20.519 -8.353 -17.811 1.00 77.75 101 ALA A N 1
ATOM 774 C CA . ALA A 1 101 ? 21.796 -7.668 -17.691 1.00 77.75 101 ALA A CA 1
ATOM 775 C C . ALA A 1 101 ? 21.573 -6.157 -17.819 1.00 77.75 101 ALA A C 1
ATOM 777 O O . ALA A 1 101 ? 20.682 -5.706 -18.528 1.00 77.75 101 ALA A O 1
ATOM 778 N N . ILE A 1 102 ? 22.421 -5.354 -17.174 1.00 80.94 102 ILE A N 1
ATOM 779 C CA . ILE A 1 102 ? 22.315 -3.886 -17.237 1.00 80.94 102 ILE A CA 1
ATOM 780 C C . ILE A 1 102 ? 22.345 -3.338 -18.674 1.00 80.94 102 ILE A C 1
ATOM 782 O O . ILE A 1 102 ? 21.778 -2.284 -18.930 1.00 80.94 102 ILE A O 1
ATOM 786 N N . LEU A 1 103 ? 23.001 -4.055 -19.592 1.00 85.44 103 LEU A N 1
ATOM 787 C CA . LEU A 1 103 ? 23.105 -3.692 -21.006 1.00 85.44 103 LEU A CA 1
ATOM 788 C C . LEU A 1 103 ? 21.791 -3.895 -21.773 1.00 85.44 103 LEU A C 1
ATOM 790 O O . LEU A 1 103 ? 21.614 -3.280 -22.818 1.00 85.44 103 LEU A O 1
ATOM 794 N N . ASP A 1 104 ? 20.887 -4.718 -21.239 1.00 87.62 104 ASP A N 1
ATOM 795 C CA . ASP A 1 104 ? 19.632 -5.103 -21.887 1.00 87.62 104 ASP A CA 1
ATOM 796 C C . ASP A 1 104 ? 18.424 -4.344 -21.316 1.00 87.62 104 ASP A C 1
ATOM 798 O O . ASP A 1 104 ? 17.324 -4.442 -21.851 1.00 87.62 104 ASP A O 1
ATOM 802 N N . ILE A 1 105 ? 18.611 -3.593 -20.225 1.00 87.25 105 ILE A N 1
ATOM 803 C CA . ILE A 1 105 ? 17.540 -2.831 -19.579 1.00 87.25 105 ILE A CA 1
ATOM 804 C C . ILE A 1 105 ? 17.402 -1.483 -20.279 1.00 87.25 105 ILE A C 1
ATOM 806 O O . ILE A 1 105 ? 18.312 -0.649 -20.239 1.00 87.25 105 ILE A O 1
ATOM 810 N N . SER A 1 106 ? 16.240 -1.241 -20.881 1.00 91.06 106 SER A N 1
ATOM 811 C CA . SER A 1 106 ? 15.931 0.063 -21.461 1.00 91.06 106 SER A CA 1
ATOM 812 C C . SER A 1 106 ? 15.775 1.137 -20.380 1.00 91.06 106 SER A C 1
ATOM 814 O O . SER A 1 106 ? 15.451 0.870 -19.218 1.00 91.06 106 SER A O 1
ATOM 816 N N . PHE A 1 107 ? 15.966 2.397 -20.773 1.00 89.56 107 PHE A N 1
ATOM 817 C CA . PHE A 1 107 ? 15.754 3.527 -19.872 1.00 89.56 107 PHE A CA 1
ATOM 818 C C . PHE A 1 107 ? 14.308 3.598 -19.356 1.00 89.56 107 PHE A C 1
ATOM 820 O O . PHE A 1 107 ? 14.094 3.909 -18.186 1.00 89.56 107 PHE A O 1
ATOM 827 N N . ASP A 1 108 ? 13.330 3.255 -20.195 1.00 92.44 108 ASP A N 1
ATOM 828 C CA . ASP A 1 108 ? 11.911 3.273 -19.834 1.00 92.44 108 ASP A CA 1
ATOM 829 C C . ASP A 1 108 ? 11.563 2.185 -18.816 1.00 92.44 108 ASP A C 1
ATOM 831 O O . ASP A 1 108 ? 10.822 2.437 -17.866 1.00 92.44 108 ASP A O 1
ATOM 835 N N . GLU A 1 109 ? 12.114 0.979 -18.973 1.00 89.25 109 GLU A N 1
ATOM 836 C CA . GLU A 1 109 ? 11.973 -0.076 -17.966 1.00 89.25 109 GLU A CA 1
ATOM 837 C C . GLU A 1 109 ? 12.591 0.371 -16.647 1.00 89.25 109 GLU A C 1
ATOM 839 O O . GLU A 1 109 ? 11.930 0.318 -15.609 1.00 89.25 109 GLU A O 1
ATOM 844 N N . TRP A 1 110 ? 13.825 0.884 -16.688 1.00 89.25 110 TRP A N 1
ATOM 845 C CA . TRP A 1 110 ? 14.489 1.417 -15.504 1.00 89.25 110 TRP A CA 1
ATOM 846 C C . TRP A 1 110 ? 13.645 2.490 -14.809 1.00 89.25 110 TRP A C 1
ATOM 848 O O . TRP A 1 110 ? 13.440 2.393 -13.599 1.00 89.25 110 T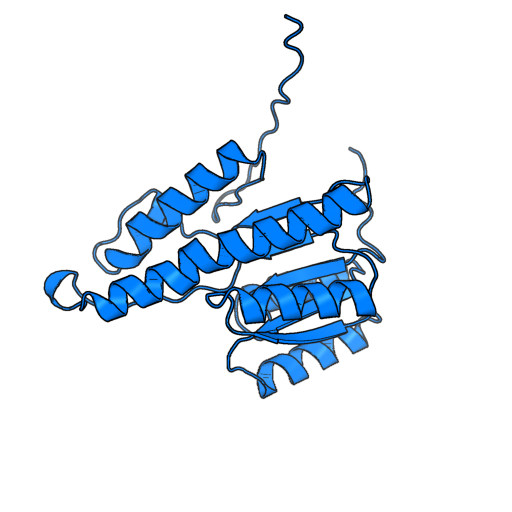RP A O 1
ATOM 858 N N . ARG A 1 111 ? 13.097 3.457 -15.557 1.00 92.50 111 ARG A N 1
ATOM 859 C CA . ARG A 1 111 ? 12.205 4.493 -15.022 1.00 92.50 111 ARG A CA 1
ATOM 860 C C . ARG A 1 111 ? 10.979 3.901 -14.341 1.00 92.50 111 ARG A C 1
ATOM 862 O O . ARG A 1 111 ? 10.781 4.196 -13.170 1.00 92.50 111 ARG A O 1
ATOM 869 N N . LYS A 1 112 ? 10.260 2.984 -14.992 1.00 90.06 112 LYS A N 1
ATOM 870 C CA . LYS A 1 112 ? 9.106 2.288 -14.388 1.00 90.06 112 LYS A CA 1
ATOM 871 C C . LYS A 1 112 ? 9.468 1.549 -13.100 1.00 90.06 112 LYS A C 1
ATOM 873 O O . LYS A 1 112 ? 8.647 1.422 -12.193 1.00 90.06 112 LYS A O 1
ATOM 878 N N . SER A 1 113 ? 10.689 1.028 -13.005 1.00 90.19 113 SER A N 1
ATOM 879 C CA . SER A 1 113 ? 11.163 0.419 -11.764 1.00 90.19 113 SER A CA 1
ATOM 880 C C . SER A 1 113 ? 11.409 1.451 -10.668 1.00 90.19 113 SER A C 1
ATOM 882 O O . SER A 1 113 ? 11.068 1.183 -9.518 1.00 90.19 113 SER A O 1
ATOM 884 N N . LEU A 1 114 ? 11.934 2.637 -11.000 1.00 90.69 114 LEU A N 1
ATOM 885 C CA . LEU A 1 114 ? 12.036 3.728 -10.028 1.00 90.69 114 LEU A CA 1
ATOM 886 C C . LEU A 1 114 ? 10.654 4.205 -9.573 1.00 90.69 114 LEU A C 1
ATOM 888 O O . LEU A 1 114 ? 10.437 4.364 -8.374 1.00 90.69 114 LEU A O 1
ATOM 892 N N . ASP A 1 115 ? 9.722 4.369 -10.508 1.00 93.06 115 ASP A N 1
ATOM 893 C CA . ASP A 1 115 ? 8.386 4.886 -10.220 1.00 93.06 115 ASP A CA 1
ATOM 894 C C . ASP A 1 115 ? 7.666 3.978 -9.196 1.00 93.06 115 ASP A C 1
ATOM 896 O O . ASP A 1 115 ? 7.090 4.445 -8.214 1.00 93.06 115 ASP A O 1
ATOM 900 N N . VAL A 1 116 ? 7.777 2.652 -9.349 1.00 91.56 116 VAL A N 1
ATOM 901 C CA . VAL A 1 116 ? 7.166 1.687 -8.418 1.00 91.56 116 VAL A CA 1
ATOM 902 C C . VAL A 1 116 ? 7.952 1.534 -7.116 1.00 91.56 116 VAL A C 1
ATOM 904 O O . VAL A 1 116 ? 7.335 1.484 -6.055 1.00 91.56 116 VAL A O 1
ATOM 907 N N . ASN A 1 117 ? 9.282 1.414 -7.175 1.00 90.00 117 ASN A N 1
ATOM 908 C CA . ASN A 1 117 ? 10.096 1.016 -6.017 1.00 90.00 117 ASN A CA 1
ATOM 909 C C . ASN A 1 117 ? 10.631 2.193 -5.187 1.00 90.00 117 ASN A C 1
ATOM 911 O O . ASN A 1 117 ? 11.158 1.967 -4.100 1.00 90.00 117 ASN A O 1
ATOM 915 N N . LEU A 1 118 ? 10.545 3.429 -5.684 1.00 89.88 118 LEU A N 1
ATOM 916 C CA . LEU A 1 118 ? 11.024 4.626 -4.987 1.00 89.88 118 LEU A CA 1
ATOM 917 C C . LEU A 1 118 ? 9.932 5.680 -4.863 1.00 89.88 118 LEU A C 1
ATOM 919 O O . LEU A 1 118 ? 9.605 6.078 -3.744 1.00 89.88 118 LEU A O 1
ATOM 923 N N . ASP A 1 119 ? 9.352 6.095 -5.989 1.00 93.88 119 ASP A N 1
ATOM 924 C CA . ASP A 1 119 ? 8.351 7.162 -5.972 1.00 93.88 119 ASP A CA 1
ATOM 925 C C . ASP A 1 119 ? 7.078 6.674 -5.264 1.00 93.88 119 ASP A C 1
ATOM 927 O O . ASP A 1 119 ? 6.533 7.382 -4.419 1.00 93.88 119 ASP A O 1
ATOM 931 N N . GLY A 1 120 ? 6.676 5.418 -5.483 1.00 95.88 120 GLY A N 1
ATOM 932 C CA . GLY A 1 120 ? 5.531 4.818 -4.801 1.00 95.88 120 GLY A CA 1
ATOM 933 C C . GLY A 1 120 ? 5.613 4.802 -3.270 1.00 95.88 120 GLY A C 1
ATOM 934 O O . GLY A 1 120 ? 4.721 5.358 -2.617 1.00 95.88 120 GLY A O 1
ATOM 935 N N . PRO A 1 121 ? 6.667 4.221 -2.665 1.00 95.62 121 PRO A N 1
ATOM 936 C CA . PRO A 1 121 ? 6.895 4.314 -1.228 1.00 95.62 121 PRO A CA 1
ATOM 937 C C . PRO A 1 121 ? 6.917 5.756 -0.720 1.00 95.62 121 PRO A C 1
ATOM 939 O O . PRO A 1 121 ? 6.273 6.045 0.283 1.00 95.62 121 PRO A O 1
ATOM 942 N N . PHE A 1 122 ? 7.575 6.681 -1.429 1.00 96.06 122 PHE A N 1
ATOM 943 C CA . PHE A 1 122 ? 7.601 8.096 -1.050 1.00 96.06 122 PHE A CA 1
ATOM 944 C C . PHE A 1 122 ? 6.195 8.714 -0.993 1.00 96.06 122 PHE A C 1
ATOM 946 O O . PHE A 1 122 ? 5.836 9.345 0.007 1.00 96.06 122 PHE A O 1
ATOM 953 N N . LEU A 1 123 ? 5.389 8.520 -2.040 1.00 98.06 123 LEU A N 1
ATOM 954 C CA . LEU A 1 123 ? 4.025 9.043 -2.124 1.00 98.06 123 LEU A CA 1
ATOM 955 C C . LEU A 1 123 ? 3.151 8.475 -0.998 1.00 98.06 123 LEU A C 1
ATOM 957 O O . LEU A 1 123 ? 2.472 9.231 -0.295 1.00 98.06 123 LEU A O 1
ATOM 961 N N . CYS A 1 124 ? 3.216 7.158 -0.777 1.00 98.19 124 CYS A N 1
ATOM 962 C CA . CYS A 1 124 ? 2.469 6.489 0.287 1.00 98.19 124 CYS A CA 1
ATOM 963 C C . CYS A 1 124 ? 2.899 6.974 1.677 1.00 98.19 124 CYS A C 1
ATOM 965 O O . CYS A 1 124 ? 2.048 7.312 2.502 1.00 98.19 124 CYS A O 1
ATOM 967 N N . SER A 1 125 ? 4.206 7.065 1.934 1.00 97.75 125 SER A N 1
ATOM 968 C CA . SER A 1 125 ? 4.744 7.541 3.211 1.00 97.75 125 SER A CA 1
ATOM 969 C C . SER A 1 125 ? 4.333 8.980 3.493 1.00 97.75 125 SER A C 1
ATOM 971 O O . SER A 1 125 ? 3.944 9.298 4.616 1.00 97.75 125 SER A O 1
ATOM 973 N N . GLN A 1 126 ? 4.332 9.851 2.478 1.00 97.25 126 GLN A N 1
ATOM 974 C CA . GLN A 1 126 ? 3.897 11.233 2.654 1.00 97.25 126 GLN A CA 1
ATOM 975 C C . GLN A 1 126 ? 2.423 11.315 3.082 1.00 97.25 126 GLN A C 1
ATOM 977 O O . GLN A 1 126 ? 2.101 12.044 4.024 1.00 97.25 126 GLN A O 1
ATOM 982 N N . GLN A 1 127 ? 1.527 10.575 2.426 1.00 98.25 127 GLN A N 1
ATOM 983 C CA . GLN A 1 127 ? 0.105 10.571 2.785 1.00 98.25 127 GLN A CA 1
ATOM 984 C C . GLN A 1 127 ? -0.145 9.927 4.156 1.00 98.25 127 GLN A C 1
ATOM 986 O O . GLN A 1 127 ? -0.903 10.469 4.966 1.00 98.25 127 GLN A O 1
ATOM 991 N N . ALA A 1 128 ? 0.549 8.828 4.468 1.00 97.62 128 ALA A N 1
ATOM 992 C CA . ALA A 1 128 ? 0.479 8.187 5.778 1.00 97.62 128 ALA A CA 1
ATOM 993 C C . ALA A 1 128 ? 0.928 9.133 6.895 1.00 97.62 128 ALA A C 1
ATOM 995 O O . ALA A 1 128 ? 0.202 9.313 7.872 1.00 97.62 128 ALA A O 1
ATOM 996 N N . ALA A 1 129 ? 2.070 9.802 6.724 1.00 95.81 129 ALA A N 1
ATOM 997 C CA . ALA A 1 129 ? 2.592 10.754 7.696 1.00 95.81 129 ALA A CA 1
ATOM 998 C C . ALA A 1 129 ? 1.636 11.935 7.924 1.00 95.81 129 ALA A C 1
ATOM 1000 O O . ALA A 1 129 ? 1.464 12.368 9.065 1.00 95.81 129 ALA A O 1
ATOM 1001 N N . ARG A 1 130 ? 0.971 12.43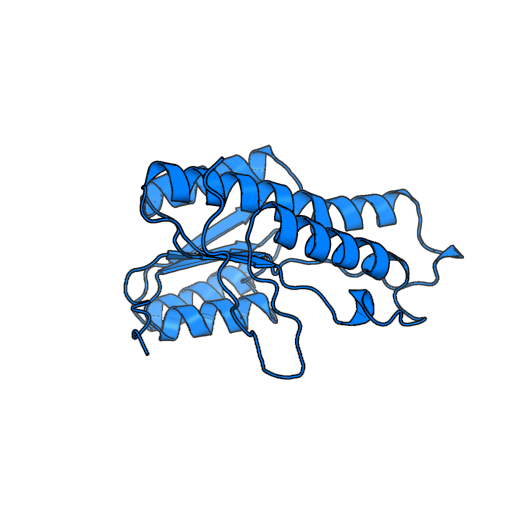9 6.871 1.00 95.38 130 ARG A N 1
ATOM 1002 C CA . ARG A 1 130 ? -0.064 13.481 7.005 1.00 95.38 130 ARG A CA 1
ATOM 1003 C C . ARG A 1 130 ? -1.221 12.999 7.877 1.00 95.38 130 ARG A C 1
ATOM 1005 O O . ARG A 1 130 ? -1.526 13.662 8.864 1.00 95.38 130 ARG A O 1
ATOM 1012 N N . LEU A 1 131 ? -1.787 11.829 7.575 1.00 95.00 131 LEU A N 1
ATOM 1013 C CA . LEU A 1 131 ? -2.922 11.270 8.315 1.00 95.00 131 LEU A CA 1
ATOM 1014 C C . LEU A 1 131 ? -2.562 10.942 9.778 1.00 95.00 131 LEU A C 1
ATOM 1016 O O . LEU A 1 131 ? -3.326 11.236 10.697 1.00 95.00 131 LEU A O 1
ATOM 1020 N N . MET A 1 132 ? -1.369 10.391 10.015 1.00 94.50 132 MET A N 1
ATOM 1021 C CA . MET A 1 132 ? -0.848 10.104 11.360 1.00 94.50 132 MET A CA 1
ATOM 1022 C C . MET A 1 132 ? -0.623 11.384 12.176 1.00 94.50 132 MET A C 1
ATOM 1024 O O . MET A 1 132 ? -0.927 11.422 13.371 1.00 94.50 132 MET A O 1
ATOM 1028 N N . ARG A 1 133 ? -0.105 12.443 11.538 1.00 91.81 133 ARG A N 1
ATOM 1029 C CA . ARG A 1 133 ? 0.128 13.748 12.169 1.00 91.81 133 ARG A CA 1
ATOM 1030 C C . ARG A 1 133 ? -1.175 14.478 12.478 1.00 91.81 133 ARG A C 1
ATOM 1032 O O . ARG A 1 133 ? -1.289 15.025 13.566 1.00 91.81 133 ARG A O 1
ATOM 1039 N N . GLU A 1 134 ? -2.139 14.472 11.557 1.00 91.38 134 GLU A N 1
ATOM 1040 C CA . GLU A 1 134 ? -3.478 15.057 11.751 1.00 91.38 134 GLU A CA 1
ATOM 1041 C C . GLU A 1 134 ? -4.180 14.464 12.978 1.00 91.38 134 GLU A C 1
ATOM 1043 O O . GLU A 1 134 ? -4.807 15.189 13.745 1.00 91.38 134 GLU A O 1
ATOM 1048 N N . ARG A 1 135 ? -4.013 13.157 13.206 1.00 90.81 135 ARG A N 1
ATOM 1049 C CA . ARG A 1 135 ? -4.546 12.463 14.384 1.00 90.81 135 ARG A CA 1
ATOM 1050 C C . ARG A 1 135 ? -3.801 12.788 15.688 1.00 90.81 135 ARG A C 1
ATOM 1052 O O . ARG A 1 135 ? -4.384 12.680 16.758 1.00 90.81 135 ARG A O 1
ATOM 1059 N N . GLY A 1 136 ? -2.511 13.129 15.626 1.00 88.44 136 GLY A N 1
ATOM 1060 C CA . GLY A 1 136 ? -1.692 13.468 16.801 1.00 88.44 136 GLY A CA 1
ATOM 1061 C C . GLY A 1 136 ? -1.165 12.283 17.629 1.00 88.44 136 GLY A C 1
ATOM 1062 O O . GLY A 1 136 ? -0.470 12.500 18.616 1.00 88.44 136 GLY A O 1
ATOM 1063 N N . GLU A 1 137 ? -1.436 11.035 17.232 1.00 86.44 137 GLU A N 1
ATOM 1064 C CA . GLU A 1 137 ? -0.976 9.821 17.947 1.00 86.44 137 GLU A CA 1
ATOM 1065 C C . GLU A 1 137 ? 0.294 9.196 17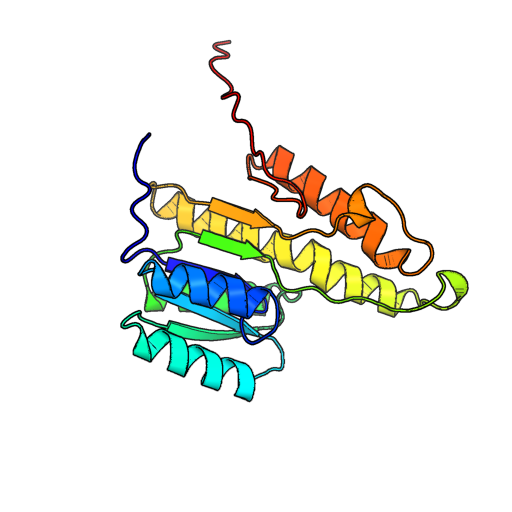.332 1.00 86.44 137 GLU A C 1
ATOM 1067 O O . GLU A 1 137 ? 0.787 8.173 17.810 1.00 86.44 137 GLU A O 1
ATOM 1072 N N . GLY A 1 138 ? 0.816 9.777 16.246 1.00 89.38 138 GLY A N 1
ATOM 1073 C CA . GLY A 1 138 ? 1.924 9.205 15.476 1.00 89.38 138 GLY A CA 1
ATOM 1074 C C . GLY A 1 138 ? 1.528 7.923 14.736 1.00 89.38 138 GLY A C 1
ATOM 1075 O O . GLY A 1 138 ? 0.348 7.676 14.498 1.00 89.38 138 GLY A O 1
ATOM 1076 N N . GLY A 1 139 ? 2.513 7.112 14.353 1.00 92.94 139 GLY A N 1
ATOM 1077 C CA . GLY A 1 139 ? 2.314 5.835 13.666 1.00 92.94 139 GLY A CA 1
ATOM 1078 C C . GLY A 1 139 ? 3.646 5.176 13.313 1.00 92.94 139 GLY A C 1
ATOM 1079 O O . GLY A 1 139 ? 4.698 5.582 13.809 1.00 92.94 139 GLY A O 1
ATOM 1080 N N . SER A 1 140 ? 3.617 4.129 12.493 1.00 94.88 140 SER A N 1
ATOM 1081 C CA . SER A 1 140 ? 4.830 3.498 11.962 1.00 94.88 140 SER A CA 1
ATOM 1082 C C . SER A 1 140 ? 4.744 3.318 10.458 1.00 94.88 140 SER A C 1
ATOM 1084 O O . SER A 1 140 ? 3.774 2.771 9.943 1.00 94.88 140 SER A O 1
ATOM 1086 N N . ILE A 1 141 ? 5.790 3.753 9.772 1.00 95.38 141 ILE A N 1
ATOM 1087 C CA . ILE A 1 141 ? 6.001 3.513 8.351 1.00 95.38 141 ILE A CA 1
ATOM 1088 C C . ILE A 1 141 ? 7.204 2.574 8.241 1.00 95.38 141 ILE A C 1
ATOM 1090 O O . ILE A 1 141 ? 8.225 2.779 8.902 1.00 95.38 141 ILE A O 1
ATOM 1094 N N . ILE A 1 142 ? 7.026 1.488 7.493 1.00 94.12 142 ILE A N 1
ATOM 1095 C CA . ILE A 1 142 ? 7.989 0.399 7.339 1.00 94.12 142 ILE A CA 1
ATOM 1096 C C . ILE A 1 142 ? 8.199 0.180 5.845 1.00 94.12 142 ILE A C 1
ATOM 1098 O O . ILE A 1 142 ? 7.263 -0.181 5.131 1.00 94.12 142 ILE A O 1
ATOM 1102 N N . ASN A 1 143 ? 9.431 0.346 5.379 1.00 90.31 143 ASN A N 1
ATOM 1103 C CA . ASN A 1 143 ? 9.806 0.070 3.998 1.00 90.31 143 ASN A CA 1
ATOM 1104 C C . ASN A 1 143 ? 10.476 -1.304 3.910 1.00 90.31 143 ASN A C 1
ATOM 1106 O O . ASN A 1 143 ? 11.430 -1.594 4.639 1.00 90.31 143 ASN A O 1
ATOM 1110 N N . ILE A 1 144 ? 9.946 -2.175 3.049 1.00 87.88 144 ILE A N 1
ATOM 1111 C CA . ILE A 1 144 ? 10.539 -3.484 2.778 1.00 87.88 144 ILE A CA 1
ATOM 1112 C C . ILE A 1 144 ? 11.556 -3.324 1.647 1.00 87.88 144 ILE A C 1
ATOM 1114 O O . ILE A 1 144 ? 11.190 -3.004 0.519 1.00 87.88 144 ILE A O 1
ATOM 1118 N N . SER A 1 145 ? 12.822 -3.594 1.961 1.00 78.06 145 SER A N 1
ATOM 1119 C CA . SER A 1 145 ? 13.957 -3.556 1.028 1.00 78.06 145 SER A CA 1
ATOM 1120 C C . SER A 1 145 ? 14.629 -4.933 0.945 1.00 78.06 145 SER A C 1
ATOM 1122 O O . SER A 1 145 ? 14.509 -5.742 1.871 1.00 78.06 145 SER A O 1
ATOM 1124 N N . ASP A 1 146 ? 15.374 -5.208 -0.125 1.00 67.06 146 ASP A N 1
ATOM 1125 C CA . ASP A 1 146 ? 16.158 -6.430 -0.302 1.00 67.06 146 ASP A CA 1
ATOM 1126 C C . ASP A 1 146 ? 17.608 -6.237 0.199 1.00 67.06 146 ASP A C 1
ATOM 1128 O O . ASP A 1 146 ? 18.173 -5.139 0.248 1.00 67.06 146 ASP A O 1
ATOM 1132 N N . LEU A 1 147 ? 18.246 -7.336 0.616 1.00 55.62 147 LEU A N 1
ATOM 1133 C CA . LEU A 1 147 ? 19.647 -7.351 1.043 1.00 55.62 147 LEU A CA 1
ATOM 1134 C C . LEU A 1 147 ? 20.599 -6.933 -0.090 1.00 55.62 147 LEU A C 1
ATOM 1136 O O . LEU A 1 147 ? 21.705 -6.454 0.177 1.00 55.62 147 LEU A O 1
ATOM 1140 N N . THR A 1 148 ? 20.183 -7.080 -1.349 1.00 54.22 148 THR A N 1
ATOM 1141 C CA . THR A 1 148 ? 20.930 -6.604 -2.516 1.00 54.22 148 THR A CA 1
ATOM 1142 C C . THR A 1 148 ? 21.154 -5.089 -2.516 1.00 54.22 148 THR A C 1
ATOM 1144 O O . THR A 1 148 ? 22.131 -4.638 -3.116 1.00 54.22 148 THR A O 1
ATOM 1147 N N . ALA A 1 149 ? 20.379 -4.319 -1.741 1.00 53.47 149 ALA A N 1
ATOM 1148 C CA . ALA A 1 149 ? 20.663 -2.918 -1.422 1.00 53.47 149 ALA A CA 1
ATOM 1149 C C . ALA A 1 149 ? 22.014 -2.708 -0.706 1.00 53.47 149 ALA A C 1
ATOM 1151 O O . ALA A 1 149 ? 22.601 -1.628 -0.781 1.00 53.47 149 ALA A O 1
ATOM 1152 N N . LEU A 1 150 ? 22.495 -3.727 0.017 1.00 46.25 150 LEU A N 1
ATOM 1153 C CA . LEU A 1 150 ? 23.733 -3.712 0.806 1.00 46.25 150 LEU A CA 1
ATOM 1154 C C . LEU A 1 150 ? 24.823 -4.624 0.224 1.00 46.25 150 LEU A C 1
ATOM 1156 O O . LEU A 1 150 ? 26.008 -4.393 0.467 1.00 46.25 150 LEU A O 1
ATOM 1160 N N . ARG A 1 151 ? 24.446 -5.671 -0.523 1.00 50.12 151 ARG A N 1
ATOM 1161 C CA . ARG A 1 151 ? 25.367 -6.624 -1.164 1.00 50.12 151 ARG A CA 1
ATOM 1162 C C . ARG A 1 151 ? 24.986 -6.844 -2.633 1.00 50.12 151 ARG A C 1
ATOM 1164 O O . ARG A 1 151 ? 24.123 -7.675 -2.908 1.00 50.12 151 ARG A O 1
ATOM 1171 N N . PRO A 1 152 ? 25.623 -6.139 -3.582 1.00 45.88 152 PRO A N 1
ATOM 1172 C CA . PRO A 1 152 ? 25.221 -6.178 -4.985 1.00 45.88 152 PRO A CA 1
ATOM 1173 C C . PRO A 1 152 ? 25.358 -7.590 -5.575 1.00 45.88 152 PRO A C 1
ATOM 1175 O O . PRO A 1 152 ? 26.407 -8.227 -5.466 1.00 45.88 152 PRO A O 1
ATOM 1178 N N . ALA A 1 153 ? 24.295 -8.076 -6.221 1.00 48.88 153 ALA A N 1
ATOM 1179 C CA . ALA A 1 153 ? 24.251 -9.376 -6.889 1.00 48.88 153 ALA A CA 1
ATOM 1180 C C . ALA A 1 153 ? 24.295 -9.198 -8.415 1.00 48.88 153 ALA A C 1
ATOM 1182 O O . ALA A 1 153 ? 23.606 -8.350 -8.970 1.00 48.88 153 ALA A O 1
ATOM 1183 N N . LYS A 1 154 ? 25.058 -10.020 -9.144 1.00 52.31 154 LYS A N 1
ATOM 1184 C CA . LYS A 1 154 ? 25.210 -9.852 -10.608 1.00 52.31 154 LYS A CA 1
ATOM 1185 C C . LYS A 1 154 ? 23.893 -9.941 -11.402 1.00 52.31 154 LYS A C 1
ATOM 1187 O O . LYS A 1 154 ? 23.839 -9.423 -12.508 1.00 52.31 154 LYS A O 1
ATOM 1192 N N . ALA A 1 155 ? 22.858 -10.573 -10.848 1.00 51.47 155 ALA A N 1
ATOM 1193 C CA . ALA A 1 155 ? 21.607 -10.861 -11.550 1.00 51.47 155 ALA A CA 1
ATOM 1194 C C . ALA A 1 155 ? 20.582 -9.704 -11.581 1.00 51.47 155 ALA A C 1
ATOM 1196 O O . ALA A 1 155 ? 19.665 -9.766 -12.392 1.00 51.47 155 ALA A O 1
ATOM 1197 N N . TYR A 1 156 ? 20.717 -8.670 -10.734 1.00 50.88 156 TYR A N 1
ATOM 1198 C CA . TYR A 1 156 ? 19.684 -7.623 -10.578 1.00 50.88 156 TYR A CA 1
ATOM 1199 C C . TYR A 1 156 ? 20.255 -6.205 -10.375 1.00 50.88 156 TYR A C 1
ATOM 1201 O O . TYR A 1 156 ? 20.031 -5.596 -9.330 1.00 50.88 156 TYR A O 1
ATOM 1209 N N . PRO A 1 157 ? 21.045 -5.656 -11.312 1.00 50.91 157 PRO A N 1
ATOM 1210 C CA . PRO A 1 157 ? 21.750 -4.385 -11.110 1.00 50.91 157 PRO A CA 1
ATOM 1211 C C . PRO A 1 157 ? 20.832 -3.152 -10.993 1.00 50.91 157 PRO A C 1
ATOM 1213 O O . PRO A 1 157 ? 21.207 -2.173 -10.348 1.00 50.91 157 PRO A O 1
ATOM 1216 N N . SER A 1 158 ? 19.633 -3.179 -11.586 1.00 46.72 158 SER A N 1
ATOM 1217 C CA . SER A 1 158 ? 18.687 -2.051 -11.601 1.00 46.72 158 SER A CA 1
ATOM 1218 C C . SER A 1 158 ? 17.971 -1.831 -10.261 1.00 46.72 158 SER A C 1
ATOM 1220 O O . SER A 1 158 ? 17.863 -0.686 -9.819 1.00 46.72 158 SER A O 1
ATOM 1222 N N . SER A 1 159 ? 17.554 -2.897 -9.570 1.00 44.22 159 SER A N 1
ATOM 1223 C CA . SER A 1 159 ? 16.890 -2.822 -8.255 1.00 44.22 159 SER A CA 1
ATOM 1224 C C . SER A 1 159 ? 17.840 -2.424 -7.110 1.00 44.22 159 SER A C 1
ATOM 1226 O O . SER A 1 159 ? 17.415 -1.869 -6.101 1.00 44.22 159 SER A O 1
ATOM 1228 N N . GLN A 1 160 ? 19.154 -2.599 -7.282 1.00 51.53 160 GLN A N 1
ATOM 1229 C CA . GLN A 1 160 ? 20.172 -2.354 -6.242 1.00 51.53 160 GLN A CA 1
ATOM 1230 C C . GLN A 1 160 ? 20.317 -0.887 -5.821 1.00 51.53 160 GLN A C 1
ATOM 1232 O O . GLN A 1 160 ? 20.451 -0.558 -4.637 1.00 51.53 160 GLN A O 1
ATOM 1237 N N . ARG A 1 161 ? 20.328 0.031 -6.794 1.00 47.06 161 ARG A N 1
ATOM 1238 C CA . ARG A 1 161 ? 20.490 1.470 -6.514 1.00 47.06 161 ARG A CA 1
ATOM 1239 C C . ARG A 1 161 ? 19.201 2.091 -5.964 1.00 47.06 161 ARG A C 1
ATOM 1241 O O . ARG A 1 161 ? 19.240 3.169 -5.375 1.00 47.06 161 ARG A O 1
ATOM 1248 N N . LEU A 1 162 ? 18.078 1.409 -6.157 1.00 46.12 162 LEU A N 1
ATOM 1249 C CA . LEU A 1 162 ? 16.761 1.849 -5.729 1.00 46.12 162 LEU A CA 1
ATOM 1250 C C . LEU A 1 162 ? 16.566 1.669 -4.231 1.00 46.12 162 LEU A C 1
ATOM 1252 O O . LEU A 1 162 ? 16.311 2.628 -3.506 1.00 46.12 162 LEU A O 1
ATOM 1256 N N . GLU A 1 163 ? 16.803 0.461 -3.750 1.00 49.59 163 GLU A N 1
ATOM 1257 C CA . GLU A 1 163 ? 16.562 0.116 -2.352 1.00 49.59 163 GLU A CA 1
ATOM 1258 C C . GLU A 1 163 ? 17.592 0.742 -1.397 1.00 49.59 163 GLU A C 1
ATOM 1260 O O . GLU A 1 163 ? 17.287 1.061 -0.247 1.00 49.59 163 GLU A O 1
ATOM 1265 N N . SER A 1 164 ? 18.809 1.021 -1.879 1.00 48.34 164 SER A N 1
ATOM 1266 C CA . SER A 1 164 ? 19.794 1.802 -1.113 1.00 48.34 164 SER A CA 1
ATOM 1267 C C . SER A 1 164 ? 19.352 3.255 -0.879 1.00 48.34 164 SER A C 1
ATOM 1269 O O . SER A 1 164 ? 19.706 3.835 0.149 1.00 48.34 164 SER A O 1
ATOM 1271 N N . ARG A 1 165 ? 18.547 3.840 -1.781 1.00 50.34 165 ARG A N 1
ATOM 1272 C CA . ARG A 1 165 ? 17.970 5.187 -1.616 1.00 50.34 165 ARG A CA 1
ATOM 1273 C C . ARG A 1 165 ? 16.754 5.193 -0.697 1.00 50.34 165 ARG A C 1
ATOM 1275 O O . ARG A 1 165 ? 16.646 6.116 0.107 1.00 50.34 165 ARG A O 1
ATOM 1282 N N . VAL A 1 166 ? 15.920 4.153 -0.746 1.00 51.12 166 VAL A N 1
ATOM 1283 C CA . VAL A 1 166 ? 14.834 3.935 0.228 1.00 51.12 166 VAL A CA 1
ATOM 1284 C C . VAL A 1 166 ? 15.406 3.895 1.651 1.00 51.12 166 VAL A C 1
ATOM 1286 O O . VAL A 1 166 ? 15.003 4.681 2.500 1.00 51.12 166 VAL A O 1
ATOM 1289 N N . ASN A 1 167 ? 16.476 3.124 1.881 1.00 50.25 167 ASN A N 1
ATOM 1290 C CA . ASN A 1 167 ? 17.142 3.064 3.191 1.00 50.25 167 ASN A CA 1
ATOM 1291 C C . ASN A 1 167 ? 17.703 4.419 3.684 1.00 50.25 167 ASN A C 1
ATOM 1293 O O . ASN A 1 167 ? 17.859 4.621 4.890 1.00 50.25 167 ASN A O 1
ATOM 1297 N N . HIS A 1 168 ? 18.068 5.336 2.779 1.00 43.84 168 HIS A N 1
ATOM 1298 C CA . HIS A 1 168 ? 18.535 6.676 3.153 1.00 43.84 168 HIS A CA 1
ATOM 1299 C C . HIS A 1 168 ? 17.372 7.624 3.467 1.00 43.84 168 HIS A C 1
ATOM 1301 O O . HIS A 1 168 ? 17.488 8.432 4.388 1.00 43.84 168 HIS A O 1
ATOM 1307 N N . PHE A 1 169 ? 16.258 7.497 2.740 1.00 38.94 169 PHE A N 1
ATOM 1308 C CA . PHE A 1 169 ? 15.019 8.217 3.020 1.00 38.94 169 PHE A CA 1
ATOM 1309 C C . PHE A 1 169 ? 14.479 7.866 4.414 1.00 38.94 169 PHE A C 1
ATOM 1311 O O . PHE A 1 169 ? 14.247 8.775 5.203 1.00 38.94 169 PHE A O 1
ATOM 1318 N N . ASP A 1 170 ? 14.440 6.584 4.791 1.00 48.31 170 ASP A N 1
ATOM 1319 C CA . ASP A 1 170 ? 13.990 6.139 6.124 1.00 48.31 170 ASP A CA 1
ATOM 1320 C C . ASP A 1 170 ? 14.691 6.880 7.277 1.00 48.31 170 ASP A C 1
ATOM 1322 O O . ASP A 1 170 ? 14.080 7.236 8.288 1.00 48.31 170 ASP A O 1
ATOM 1326 N N . ARG A 1 171 ? 15.994 7.161 7.120 1.00 39.00 171 ARG A N 1
ATOM 1327 C CA . ARG A 1 171 ? 16.803 7.843 8.142 1.00 39.00 171 ARG A CA 1
ATOM 1328 C C . ARG A 1 171 ? 16.489 9.330 8.283 1.00 39.00 171 ARG A C 1
ATOM 1330 O O . ARG A 1 171 ? 16.741 9.872 9.356 1.00 39.00 171 ARG A O 1
ATOM 1337 N N . SER A 1 172 ? 15.982 9.995 7.244 1.00 30.34 172 SER A N 1
ATOM 1338 C CA . SER A 1 172 ? 15.672 11.430 7.299 1.00 30.34 172 SER A CA 1
ATOM 1339 C C . SER A 1 172 ? 14.298 11.715 7.913 1.00 30.34 172 SER A C 1
ATOM 1341 O O . SER A 1 172 ? 14.124 12.760 8.537 1.00 30.34 172 SER A O 1
ATOM 1343 N N . VAL A 1 173 ? 13.353 10.774 7.802 1.00 42.06 173 VAL A N 1
ATOM 1344 C CA . VAL A 1 173 ? 11.998 10.866 8.384 1.00 42.06 173 VAL A CA 1
ATOM 1345 C C . VAL A 1 173 ? 11.854 10.206 9.763 1.00 42.06 173 VAL A C 1
ATOM 1347 O O . VAL A 1 173 ? 10.813 10.349 10.400 1.00 42.06 173 VAL A O 1
ATOM 1350 N N . GLY A 1 174 ? 12.897 9.546 10.280 1.00 37.69 174 GLY A N 1
ATOM 1351 C CA . GLY A 1 174 ? 12.848 8.865 11.583 1.00 37.69 174 GLY A CA 1
ATOM 1352 C C . GLY A 1 174 ? 12.083 7.534 11.552 1.00 37.69 174 GLY A C 1
ATOM 1353 O O . GLY A 1 174 ? 11.517 7.124 12.566 1.00 37.69 174 GLY A O 1
ATOM 1354 N N . GLU A 1 175 ? 12.058 6.868 10.395 1.00 42.53 175 GLU A N 1
ATOM 1355 C CA . GLU A 1 175 ? 11.365 5.599 10.150 1.00 42.53 175 GLU A CA 1
ATOM 1356 C C . GLU A 1 175 ? 12.258 4.381 10.464 1.00 42.53 175 GLU A C 1
ATOM 1358 O O . GLU A 1 175 ? 13.488 4.469 10.532 1.00 42.53 175 GLU A O 1
ATOM 1363 N N . LYS A 1 176 ? 11.638 3.214 10.693 1.00 40.66 176 LYS A N 1
ATOM 1364 C CA . LYS A 1 176 ? 12.350 1.959 10.983 1.00 40.66 176 LYS A CA 1
ATOM 1365 C C . LYS A 1 176 ? 12.485 1.127 9.706 1.00 40.66 176 LYS A C 1
ATOM 1367 O O . LYS A 1 176 ? 11.495 0.583 9.225 1.00 40.66 176 LYS A O 1
ATOM 1372 N N . SER A 1 177 ? 13.715 0.954 9.226 1.00 40.00 177 SER A N 1
ATOM 1373 C CA . SER A 1 177 ? 14.050 -0.012 8.170 1.00 40.00 177 SER A CA 1
ATOM 1374 C C . SER A 1 177 ? 14.203 -1.416 8.760 1.00 40.00 177 SER A C 1
ATOM 1376 O O . SER A 1 177 ? 14.965 -1.626 9.708 1.00 40.00 177 SER A O 1
ATOM 1378 N N . CYS A 1 178 ? 13.502 -2.394 8.185 1.00 39.47 178 CYS A N 1
ATOM 1379 C CA . CYS A 1 178 ? 13.661 -3.812 8.511 1.00 39.47 178 CYS A CA 1
ATOM 1380 C C . CYS A 1 178 ? 14.313 -4.527 7.324 1.00 39.47 178 CYS A C 1
ATOM 1382 O O . CYS A 1 178 ? 13.675 -4.741 6.298 1.00 39.47 178 CYS A O 1
ATOM 1384 N N . THR A 1 179 ? 15.576 -4.928 7.466 1.00 39.53 179 THR A N 1
ATOM 1385 C CA . THR A 1 179 ? 16.278 -5.776 6.493 1.00 39.53 179 THR A CA 1
ATOM 1386 C C . THR A 1 179 ? 16.203 -7.242 6.950 1.00 39.53 179 THR A C 1
ATOM 1388 O O . THR A 1 179 ? 16.659 -7.588 8.037 1.00 39.53 179 THR A O 1
ATOM 1391 N N . GLY A 1 180 ? 15.591 -8.138 6.166 1.00 33.06 180 GLY A N 1
ATOM 1392 C CA . GLY A 1 180 ? 15.675 -9.593 6.414 1.00 33.06 180 GLY A CA 1
ATOM 1393 C C . GLY A 1 180 ? 17.016 -10.116 5.883 1.00 33.06 180 GLY A C 1
ATOM 1394 O O . GLY A 1 180 ? 17.410 -9.737 4.789 1.00 33.06 180 GLY A O 1
ATOM 1395 N N . TYR A 1 181 ? 17.836 -10.915 6.575 1.00 28.06 181 TYR A N 1
ATOM 1396 C CA . TYR A 1 181 ? 17.555 -12.169 7.281 1.00 28.06 181 TYR A CA 1
ATOM 1397 C C . TYR A 1 181 ? 18.530 -12.342 8.476 1.00 28.06 181 TYR A C 1
ATOM 1399 O O . TYR A 1 181 ? 19.394 -13.209 8.463 1.00 28.06 181 TYR A O 1
ATOM 1407 N N . SER A 1 182 ? 18.465 -11.498 9.507 1.00 25.78 182 SER A N 1
ATOM 1408 C CA . SER A 1 182 ? 18.910 -11.845 10.871 1.00 25.78 182 SER A CA 1
ATOM 1409 C C . SER A 1 182 ? 18.428 -10.778 11.849 1.00 25.78 182 SER A C 1
ATOM 1411 O O . SER A 1 182 ? 18.533 -9.579 11.608 1.00 25.78 182 SER A O 1
ATOM 1413 N N . GLY A 1 183 ? 17.822 -11.225 12.948 1.00 36.75 183 GLY A N 1
ATOM 1414 C CA . GLY A 1 183 ? 17.231 -10.342 13.942 1.00 36.75 183 GLY A CA 1
ATOM 1415 C C . GLY A 1 183 ? 18.265 -9.458 14.635 1.00 36.75 183 GLY A C 1
ATOM 1416 O O . GLY A 1 183 ? 19.257 -9.962 15.158 1.00 36.75 183 GLY A O 1
ATOM 1417 N N . LYS A 1 184 ? 17.984 -8.151 14.663 1.00 23.20 184 LYS A N 1
ATOM 1418 C CA . LYS A 1 184 ? 18.052 -7.239 15.823 1.00 23.20 184 LYS A CA 1
ATOM 1419 C C . LYS A 1 184 ? 17.884 -5.796 15.328 1.00 23.20 184 LYS A C 1
ATOM 1421 O O . LYS A 1 184 ? 18.799 -5.228 14.744 1.00 23.20 184 LYS A O 1
ATOM 1426 N N . CYS A 1 185 ? 16.729 -5.191 15.603 1.00 29.44 185 CYS A N 1
ATOM 1427 C CA . CYS A 1 185 ? 16.586 -3.734 15.598 1.00 29.44 185 CYS A CA 1
ATOM 1428 C C . CYS A 1 185 ? 16.967 -3.225 16.992 1.00 29.44 185 CYS A C 1
ATOM 1430 O O . CYS A 1 185 ? 16.232 -3.475 17.946 1.00 29.44 185 CYS A O 1
ATOM 1432 N N . ASP A 1 186 ? 18.104 -2.539 17.113 1.00 26.08 186 ASP A N 1
ATOM 1433 C CA . ASP A 1 186 ? 18.556 -1.931 18.367 1.00 26.08 186 ASP A CA 1
ATOM 1434 C C . ASP A 1 186 ? 18.206 -0.435 18.379 1.00 26.08 186 ASP A C 1
ATOM 1436 O O . ASP A 1 186 ? 18.479 0.292 17.423 1.00 26.08 186 ASP A O 1
ATOM 1440 N N . TYR A 1 187 ? 17.562 0.021 19.454 1.00 33.78 187 TYR A N 1
ATOM 1441 C CA . TYR A 1 187 ? 17.099 1.399 19.629 1.00 33.78 187 TYR A CA 1
ATOM 1442 C C . TYR A 1 187 ? 18.106 2.153 20.505 1.00 33.78 187 TYR A C 1
ATOM 1444 O O . TYR A 1 187 ? 18.263 1.834 21.682 1.00 33.78 187 TYR A O 1
ATOM 1452 N N . ARG A 1 188 ? 18.750 3.200 19.979 1.00 27.53 188 ARG A N 1
ATOM 1453 C CA . ARG A 1 188 ? 19.318 4.272 20.811 1.00 27.53 188 ARG A CA 1
ATOM 1454 C C . ARG A 1 188 ? 18.566 5.552 20.490 1.00 27.53 188 ARG A C 1
ATOM 1456 O O . ARG A 1 188 ? 18.793 6.171 19.457 1.00 27.53 188 ARG A O 1
ATOM 1463 N N . GLY A 1 189 ? 17.619 5.889 21.363 1.00 27.47 189 GLY A N 1
ATOM 1464 C CA . GLY A 1 189 ? 16.851 7.122 21.268 1.00 27.47 189 GLY A CA 1
ATOM 1465 C C . GLY A 1 189 ? 17.774 8.337 21.312 1.00 27.47 189 GLY A C 1
ATOM 1466 O O . GLY A 1 189 ? 18.670 8.412 22.155 1.00 27.47 189 GLY A O 1
ATOM 1467 N N . ALA A 1 190 ? 17.544 9.289 20.412 1.00 31.58 190 ALA A N 1
ATOM 1468 C CA . ALA A 1 190 ? 18.140 10.610 20.504 1.00 31.58 190 ALA A CA 1
ATOM 1469 C C . ALA A 1 190 ? 17.468 11.359 21.664 1.00 31.58 190 ALA A C 1
ATOM 1471 O O . ALA A 1 190 ? 16.402 11.953 21.526 1.00 31.58 190 ALA A O 1
ATOM 1472 N N . SER A 1 191 ? 18.086 11.270 22.839 1.00 31.17 191 SER A N 1
ATOM 1473 C CA . SER A 1 191 ? 17.863 12.203 23.934 1.00 31.17 191 SER A CA 1
ATOM 1474 C C . SER A 1 191 ? 18.607 13.503 23.631 1.00 31.17 191 SER A C 1
ATOM 1476 O O . SER A 1 191 ? 19.817 13.477 23.440 1.00 31.17 191 SER A O 1
ATOM 1478 N N . ALA A 1 192 ? 17.866 14.609 23.702 1.00 34.91 192 ALA A N 1
ATOM 1479 C CA . ALA A 1 192 ? 18.313 15.971 23.989 1.00 34.91 192 ALA A CA 1
ATOM 1480 C C . ALA A 1 192 ? 19.345 16.625 23.047 1.00 34.91 192 ALA A C 1
ATOM 1482 O O . ALA A 1 192 ? 20.544 16.388 23.134 1.00 34.91 192 ALA A O 1
ATOM 1483 N N . ALA A 1 193 ? 18.881 17.638 22.315 1.00 30.31 193 ALA A N 1
ATOM 1484 C CA . ALA A 1 193 ? 19.655 18.857 22.114 1.00 30.31 193 ALA A CA 1
ATOM 1485 C C . ALA A 1 193 ? 18.735 20.058 22.373 1.00 30.31 193 ALA A C 1
ATOM 1487 O O . ALA A 1 193 ? 17.888 20.408 21.558 1.00 30.31 193 ALA A O 1
ATOM 1488 N N . ARG A 1 194 ? 18.873 20.624 23.578 1.00 32.72 194 ARG A N 1
ATOM 1489 C CA . ARG A 1 194 ? 18.576 22.035 23.834 1.00 32.72 194 ARG A CA 1
ATOM 1490 C C . ARG A 1 194 ? 19.670 22.847 23.143 1.00 32.72 194 ARG A C 1
ATOM 1492 O O . ARG A 1 194 ? 20.833 22.448 23.218 1.00 32.72 194 ARG A O 1
ATOM 1499 N N . GLY A 1 195 ? 19.289 23.965 22.542 1.00 34.44 195 GLY A N 1
ATOM 1500 C CA . GLY A 1 195 ? 20.170 24.949 21.922 1.00 34.44 195 GLY A CA 1
ATOM 1501 C C . GLY A 1 195 ? 19.333 25.939 21.149 1.00 34.44 195 GLY A C 1
ATOM 1502 O O . GLY A 1 195 ? 19.015 25.605 19.991 1.00 34.44 195 GLY A O 1
#

Secondary structure (DSSP, 8-state):
------TT-EEEETTTTSHHHHHHHHHHHHTT-EEEEEESS-HHHHHHHHHHHHHTT--EEEEE--TTSHHHHHHHHHHHHHHHS---EEEE-------S-TTT--HHHHHHHHIIIIIHHHHHHHHHHHHHHHHTS--EEEEEE-GGGTS--TT-HHHHHHHHHHHHHHHHHT---EETTS-------------

pLDDT: mean 80.31, std 24.43, range [23.2, 98.75]

Sequence (195 aa):
MATLELKGKVALVTGSAKRVGRAIALELARQGMHQVIHHSNSDQEANDTADEMRRLGVETLIVKADQSNPEDVERMFSEIRQRFGRLDVLVNSASNFLPGAILDISFDEWRKSLDVNLDGPFLCSQQAARLMRERGEGGSIINISDLTALRPAKAYPSSQRLESRVNHFDRSVGEKSCTGYSGKCDYRGASAARG